Protein AF-A0A9D5U0I2-F1 (afdb_monomer)

Sequence (227 aa):
MALCFCHTQHTVYRRRPWKELGDYLRDGLIVAAASVAAEEHRASVLEREYIPNNWKGRKVDIVVQSGTSSSPKIITAVELKWWRRDDGGNSSNRRREIVVDFLRMAALAPCVEVAGFVALLSTMSSWQKTTGTTCTDKAVMDLIKSAGVQRWDVRGMRNCAAIRAAISELSGQVPICNIFYSELLSIHALTQSKQTIAVAHVWRIHKRQNSKFLKDDVVEKLVERKK

Nearest PDB structures (foldseek):
  4zsf-assembly1_A-2  TM=4.105E-01  e=3.426E-01  Geobacillus stearothermophilus
  2w8m-assembly1_B  TM=2.924E-01  e=1.163E-01  Sulfolobus virus Ragged Hills
  6yq5-assembly1_A  TM=3.722E-01  e=5.216E-01  Bacillus phage SPP1
  6v8i-assembly1_BB  TM=4.234E-01  e=1.209E+00  Dubowvirus dv80alpha
  6v8i-assembly1_EA  TM=5.071E-01  e=5.423E+00  Dubowvirus dv80alpha

Structure (mmCIF, N/CA/C/O backbone):
data_AF-A0A9D5U0I2-F1
#
_entry.id   AF-A0A9D5U0I2-F1
#
loop_
_atom_site.group_PDB
_atom_site.id
_atom_site.type_symbol
_atom_site.label_atom_id
_atom_site.label_alt_id
_atom_site.label_comp_id
_atom_site.label_asym_id
_atom_site.label_entity_id
_atom_site.label_seq_id
_atom_site.pdbx_PDB_ins_code
_atom_site.Cartn_x
_atom_site.Cartn_y
_atom_site.Cartn_z
_atom_site.occupancy
_atom_site.B_iso_or_equiv
_atom_site.auth_seq_id
_atom_site.auth_comp_id
_atom_site.auth_asym_id
_atom_site.auth_atom_id
_atom_site.pdbx_PDB_model_num
ATOM 1 N N . MET A 1 1 ? -25.747 0.010 -21.033 1.00 26.31 1 MET A N 1
ATOM 2 C CA . MET A 1 1 ? -25.606 1.303 -21.733 1.00 26.31 1 MET A CA 1
ATOM 3 C C . MET A 1 1 ? -24.111 1.513 -21.914 1.00 26.31 1 MET A C 1
ATOM 5 O O . MET A 1 1 ? -23.412 1.538 -20.915 1.00 26.31 1 MET A O 1
ATOM 9 N N . ALA A 1 2 ? -23.605 1.465 -23.147 1.00 21.39 2 ALA A N 1
ATOM 10 C CA . ALA A 1 2 ? -22.169 1.532 -23.415 1.00 21.39 2 ALA A CA 1
ATOM 11 C C . ALA A 1 2 ? -21.727 2.999 -23.462 1.00 21.39 2 ALA A C 1
ATOM 13 O O . ALA A 1 2 ? -22.183 3.745 -24.328 1.00 21.39 2 ALA A O 1
ATOM 14 N N . LEU A 1 3 ? -20.853 3.411 -22.545 1.00 21.91 3 LEU A N 1
ATOM 15 C CA . LEU A 1 3 ? -20.156 4.689 -22.642 1.00 21.91 3 LEU A CA 1
ATOM 16 C C . LEU A 1 3 ? -18.958 4.517 -23.580 1.00 21.91 3 LEU A C 1
ATOM 18 O O . LEU A 1 3 ? -17.932 3.937 -23.234 1.00 21.91 3 LEU A O 1
ATOM 22 N N . CYS A 1 4 ? -19.125 4.999 -24.809 1.00 19.89 4 CYS A N 1
ATOM 23 C CA . CYS A 1 4 ? -18.042 5.177 -25.761 1.00 19.89 4 CYS A CA 1
ATOM 24 C C . CYS A 1 4 ? -17.323 6.489 -25.424 1.00 19.89 4 CYS A C 1
ATOM 26 O O . CYS A 1 4 ? -17.836 7.571 -25.704 1.00 19.89 4 CYS A O 1
ATOM 28 N N . PHE A 1 5 ? -16.137 6.406 -24.820 1.00 23.94 5 PHE A N 1
ATOM 29 C CA . PHE A 1 5 ? -15.239 7.554 -24.723 1.00 23.94 5 PHE A CA 1
ATOM 30 C C . PHE A 1 5 ? -14.354 7.599 -25.969 1.00 23.94 5 PHE A C 1
ATOM 32 O O . PHE A 1 5 ? -13.241 7.077 -25.998 1.00 23.94 5 PHE A O 1
ATOM 39 N N . CYS A 1 6 ? -14.860 8.244 -27.020 1.00 21.09 6 CYS A N 1
ATOM 40 C CA . CYS A 1 6 ? -14.025 8.707 -28.120 1.00 21.09 6 CYS A CA 1
ATOM 41 C C . CYS A 1 6 ? -13.129 9.841 -27.608 1.00 21.09 6 CYS A C 1
ATOM 43 O O . CYS A 1 6 ? -13.533 11.000 -27.583 1.00 21.09 6 CYS A O 1
ATOM 45 N N . HIS A 1 7 ? -11.893 9.524 -27.223 1.00 28.02 7 HIS A N 1
ATOM 46 C CA . HIS A 1 7 ? -10.817 10.511 -27.196 1.00 28.02 7 HIS A CA 1
ATOM 47 C C . HIS A 1 7 ? -9.985 10.361 -28.472 1.00 28.02 7 HIS A C 1
ATOM 49 O O . HIS A 1 7 ? -8.849 9.895 -28.475 1.00 28.02 7 HIS A O 1
ATOM 55 N N . THR A 1 8 ? -10.587 10.732 -29.602 1.00 28.09 8 THR A N 1
ATOM 56 C CA . THR A 1 8 ? -9.838 11.010 -30.826 1.00 28.09 8 THR A CA 1
ATOM 57 C C . THR A 1 8 ? -9.129 12.346 -30.665 1.00 28.09 8 THR A C 1
ATOM 59 O O . THR A 1 8 ? -9.666 13.388 -31.027 1.00 28.09 8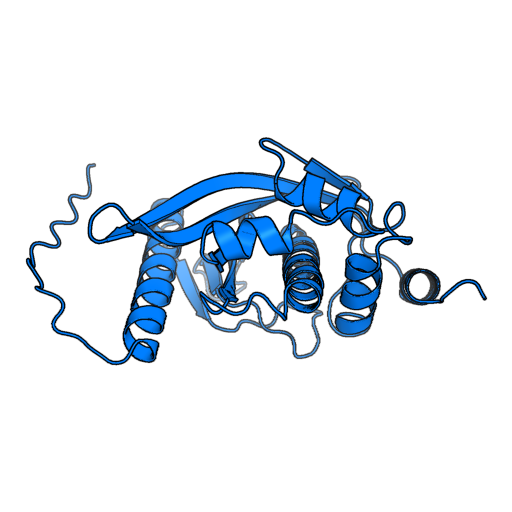 THR A O 1
ATOM 62 N N . GLN A 1 9 ? -7.896 12.307 -30.173 1.00 25.72 9 GLN A N 1
ATOM 63 C CA . GLN A 1 9 ? -6.844 13.154 -30.719 1.00 25.72 9 GLN A CA 1
ATOM 64 C C . GLN A 1 9 ? -5.598 12.293 -30.896 1.00 25.72 9 GLN A C 1
ATOM 66 O O . GLN A 1 9 ? -5.011 11.799 -29.935 1.00 25.72 9 GLN A O 1
ATOM 71 N N . HIS A 1 10 ? -5.195 12.115 -32.155 1.00 26.28 10 HIS A N 1
ATOM 72 C CA . HIS A 1 10 ? -3.831 11.749 -32.513 1.00 26.28 10 HIS A CA 1
ATOM 73 C C . HIS A 1 10 ? -2.902 12.881 -32.059 1.00 26.28 10 HIS A C 1
ATOM 75 O O . HIS A 1 10 ? -2.450 13.702 -32.854 1.00 26.28 10 HIS A O 1
ATOM 81 N N . THR A 1 11 ? -2.632 12.960 -30.761 1.00 27.30 11 THR A N 1
ATOM 82 C CA . THR A 1 11 ? -1.658 13.901 -30.231 1.00 27.30 11 THR A CA 1
ATOM 83 C C . THR A 1 11 ? -0.294 13.264 -30.415 1.00 27.30 11 THR A C 1
ATOM 85 O O . THR A 1 11 ? 0.147 12.421 -29.636 1.00 27.30 11 THR A O 1
ATOM 88 N N . VAL A 1 12 ? 0.385 13.647 -31.495 1.00 25.14 12 VAL A N 1
ATOM 89 C CA . VAL A 1 12 ? 1.821 13.420 -31.637 1.00 25.14 12 VAL A CA 1
ATOM 90 C C . VAL A 1 12 ? 2.496 14.137 -30.467 1.00 25.14 12 VAL A C 1
ATOM 92 O O . VAL A 1 12 ? 2.617 15.363 -30.462 1.00 25.14 12 VAL A O 1
ATOM 95 N N . TYR A 1 13 ? 2.905 13.380 -29.446 1.00 30.58 13 TYR A N 1
ATOM 96 C CA . TYR A 1 13 ? 3.645 13.898 -28.297 1.00 30.58 13 TYR A CA 1
ATOM 97 C C . TYR A 1 13 ? 5.032 14.368 -28.760 1.00 30.58 13 TYR A C 1
ATOM 99 O O . TYR A 1 13 ? 6.017 13.631 -28.723 1.00 30.58 13 TYR A O 1
ATOM 107 N N . ARG A 1 14 ? 5.122 15.623 -29.220 1.00 29.00 14 ARG A N 1
ATOM 108 C CA . ARG A 1 14 ? 6.401 16.337 -29.315 1.00 29.00 14 ARG A CA 1
ATOM 109 C C . ARG A 1 14 ? 6.989 16.432 -27.907 1.00 29.00 14 ARG A C 1
ATOM 111 O O . ARG A 1 14 ? 6.266 16.776 -26.979 1.00 29.00 14 ARG A O 1
ATOM 118 N N . ARG A 1 15 ? 8.281 16.104 -27.774 1.00 32.97 15 ARG A N 1
ATOM 119 C CA . ARG A 1 15 ? 9.078 16.100 -26.530 1.00 32.97 15 ARG A CA 1
ATOM 120 C C . ARG A 1 15 ? 8.687 17.261 -25.601 1.00 32.97 15 ARG A C 1
ATOM 122 O O . ARG A 1 15 ? 9.117 18.388 -25.823 1.00 32.97 15 ARG A O 1
ATOM 129 N N . ARG A 1 16 ? 7.890 16.974 -24.570 1.00 35.28 16 ARG A N 1
ATOM 130 C CA . ARG A 1 16 ? 7.577 17.900 -23.472 1.00 35.28 16 ARG A CA 1
ATOM 131 C C . ARG A 1 16 ? 8.328 17.495 -22.199 1.00 35.28 16 ARG A C 1
ATOM 133 O O . ARG A 1 16 ? 8.738 16.334 -22.094 1.00 35.28 16 ARG A O 1
ATOM 140 N N . PRO A 1 17 ? 8.532 18.420 -21.244 1.00 40.53 17 PRO A N 1
ATOM 141 C CA . PRO A 1 17 ? 9.194 18.119 -19.980 1.00 40.53 17 PRO A CA 1
ATOM 142 C C . PRO A 1 17 ? 8.451 17.013 -19.218 1.00 40.53 17 PRO A C 1
ATOM 144 O O . PRO A 1 17 ? 7.251 17.093 -18.976 1.00 40.53 17 PRO A O 1
ATOM 147 N N . TRP A 1 18 ? 9.175 15.970 -18.814 1.00 43.97 18 TRP A N 1
ATOM 148 C CA . TRP A 1 18 ? 8.619 14.729 -18.255 1.00 43.97 18 TRP A CA 1
ATOM 149 C C . TRP A 1 18 ? 7.808 14.884 -16.963 1.00 43.97 18 TRP A C 1
ATOM 151 O O . TRP A 1 18 ? 7.016 14.002 -16.639 1.00 43.97 18 TRP A O 1
ATOM 161 N N . LYS A 1 19 ? 7.993 15.994 -16.240 1.00 43.41 19 LYS A N 1
ATOM 162 C CA . LYS A 1 19 ? 7.212 16.330 -15.044 1.00 43.41 19 LYS A CA 1
ATOM 163 C C . LYS A 1 19 ? 5.724 16.479 -15.384 1.00 43.41 19 LYS A C 1
ATOM 165 O O . LYS A 1 19 ? 4.890 15.887 -14.718 1.00 43.41 19 LYS A O 1
ATOM 170 N N . GLU A 1 20 ? 5.420 17.151 -16.492 1.00 44.41 20 GLU A N 1
ATOM 171 C CA . GLU A 1 20 ? 4.045 17.415 -16.926 1.00 44.41 20 GLU A CA 1
ATOM 172 C C . GLU A 1 20 ? 3.328 16.132 -17.359 1.00 44.41 20 GLU A C 1
ATOM 174 O O . GLU A 1 20 ? 2.189 15.900 -16.977 1.00 44.41 20 GLU A O 1
ATOM 179 N N . LEU A 1 21 ? 4.003 15.249 -18.107 1.00 47.78 21 LEU A N 1
ATOM 180 C CA . LEU A 1 21 ? 3.408 13.985 -18.566 1.00 47.78 21 LEU A CA 1
ATOM 181 C C . LEU A 1 21 ? 3.015 13.075 -17.395 1.00 47.78 21 LEU A C 1
ATOM 183 O O . LEU A 1 21 ? 2.037 12.334 -17.486 1.00 47.78 21 LEU A O 1
ATOM 187 N N . GLY A 1 22 ? 3.780 13.129 -16.305 1.00 50.72 22 GLY A N 1
ATOM 188 C CA . GLY A 1 22 ? 3.481 12.350 -15.119 1.00 50.72 22 GLY A CA 1
ATOM 189 C C . GLY A 1 22 ? 2.269 12.833 -14.345 1.00 50.72 22 GLY A C 1
ATOM 190 O O . GLY A 1 22 ? 1.437 12.017 -13.947 1.00 50.72 22 GLY A O 1
ATOM 191 N N . ASP A 1 23 ? 2.123 14.147 -14.227 1.00 50.44 23 ASP A N 1
ATOM 192 C CA . ASP A 1 23 ? 0.962 14.755 -13.587 1.00 50.44 23 ASP A CA 1
ATOM 193 C C . ASP A 1 23 ? -0.325 14.428 -14.374 1.00 50.44 23 ASP A C 1
ATOM 195 O O . ASP A 1 23 ? -1.291 13.947 -13.784 1.00 50.44 23 ASP A O 1
ATOM 199 N N . TYR A 1 24 ? -0.302 14.499 -15.714 1.00 52.44 24 TYR A N 1
ATOM 200 C CA . TYR A 1 24 ? -1.456 14.120 -16.549 1.00 52.44 24 TYR A CA 1
ATOM 201 C C . TYR A 1 24 ? -1.814 12.629 -16.488 1.00 52.44 24 TYR A C 1
ATOM 203 O O . TYR A 1 24 ? -2.993 12.281 -16.504 1.00 52.44 24 TYR A O 1
ATOM 211 N N . LEU A 1 25 ? -0.826 11.725 -16.443 1.00 55.25 25 LEU A N 1
ATOM 212 C CA . LEU A 1 25 ? -1.099 10.283 -16.387 1.00 55.25 25 LEU A CA 1
ATOM 213 C C . LEU A 1 25 ? -1.655 9.873 -15.018 1.00 55.25 25 LEU A C 1
ATOM 215 O O . LEU A 1 25 ? -2.532 9.013 -14.936 1.00 55.25 25 LEU A O 1
ATOM 219 N N . ARG A 1 26 ? -1.154 10.513 -13.953 1.00 57.50 26 ARG A N 1
ATOM 220 C CA . ARG A 1 26 ? -1.706 10.400 -12.604 1.00 57.50 26 ARG A CA 1
ATOM 221 C C . ARG A 1 26 ? -3.157 10.859 -12.626 1.00 57.50 26 ARG A C 1
ATOM 223 O O . ARG A 1 26 ? -4.021 10.034 -12.354 1.00 57.50 26 ARG A O 1
ATOM 230 N N . ASP A 1 27 ? -3.410 12.106 -13.027 1.00 54.78 27 ASP A N 1
ATOM 231 C CA . ASP A 1 27 ? -4.743 12.720 -13.093 1.00 54.78 27 ASP A CA 1
ATOM 232 C C . ASP A 1 27 ? -5.720 11.908 -13.972 1.00 54.78 27 ASP A C 1
ATOM 234 O O . ASP A 1 27 ? -6.873 11.717 -13.594 1.00 54.78 27 ASP A O 1
ATOM 238 N N . GLY A 1 28 ? -5.264 11.319 -15.082 1.00 57.44 28 GLY A N 1
ATOM 239 C CA . GLY A 1 28 ? -6.084 10.436 -15.922 1.00 57.44 28 GLY A CA 1
ATOM 240 C C . GLY A 1 28 ? -6.531 9.145 -15.222 1.00 57.44 28 GLY A C 1
ATOM 241 O O . GLY A 1 28 ? -7.672 8.714 -15.387 1.00 57.44 28 GLY A O 1
ATOM 242 N N . LEU A 1 29 ? -5.674 8.546 -14.390 1.00 60.88 29 LEU A N 1
ATOM 243 C CA . LEU A 1 29 ? -6.039 7.377 -13.581 1.00 60.88 29 LEU A CA 1
ATOM 244 C C . LEU A 1 29 ? -6.918 7.746 -12.383 1.00 60.88 29 LEU A C 1
ATOM 246 O O . LEU A 1 29 ? -7.778 6.949 -12.009 1.00 60.88 29 LEU A O 1
ATOM 250 N N . ILE A 1 30 ? -6.751 8.955 -11.826 1.00 58.31 30 ILE A N 1
ATOM 251 C CA . ILE A 1 30 ? -7.669 9.525 -10.823 1.00 58.31 30 ILE A CA 1
ATOM 252 C C . ILE A 1 30 ? -9.082 9.576 -11.400 1.00 58.31 30 ILE A C 1
ATOM 254 O O . ILE A 1 30 ? -10.018 9.056 -10.797 1.00 58.31 30 ILE A O 1
ATOM 258 N N . VAL A 1 31 ? -9.225 10.175 -12.585 1.00 56.28 31 VAL A N 1
ATOM 259 C CA . VAL A 1 31 ? -10.514 10.341 -13.266 1.00 56.28 31 VAL A CA 1
ATOM 260 C C . VAL A 1 31 ? -11.128 8.986 -13.616 1.00 56.28 31 VAL A C 1
ATOM 262 O O . VAL A 1 31 ? -12.328 8.801 -13.428 1.00 56.28 31 VAL A O 1
ATOM 265 N N . ALA A 1 32 ? -10.327 8.011 -14.052 1.00 57.81 32 ALA A N 1
ATOM 266 C CA . ALA A 1 32 ? -10.819 6.665 -14.340 1.00 57.81 32 ALA A CA 1
ATOM 267 C C . ALA A 1 32 ? -11.347 5.948 -13.083 1.00 57.81 32 ALA A C 1
ATOM 269 O O . ALA A 1 32 ? -12.456 5.418 -13.104 1.00 57.81 32 ALA A O 1
ATOM 270 N N . ALA A 1 33 ? -10.599 5.979 -11.972 1.00 56.50 33 ALA A N 1
ATOM 271 C CA . ALA A 1 33 ? -11.032 5.376 -10.708 1.00 56.50 33 ALA A CA 1
ATOM 272 C C . ALA A 1 33 ? -12.293 6.057 -10.144 1.00 56.50 33 ALA A C 1
ATOM 274 O O . ALA A 1 33 ? -13.198 5.384 -9.655 1.00 56.50 33 ALA A O 1
ATOM 275 N N . ALA A 1 34 ? -12.377 7.385 -10.266 1.00 54.66 34 ALA A N 1
ATOM 276 C CA . ALA A 1 34 ? -13.547 8.169 -9.882 1.00 54.66 34 ALA A CA 1
ATOM 277 C C . ALA A 1 34 ? -14.784 7.842 -10.731 1.00 54.66 34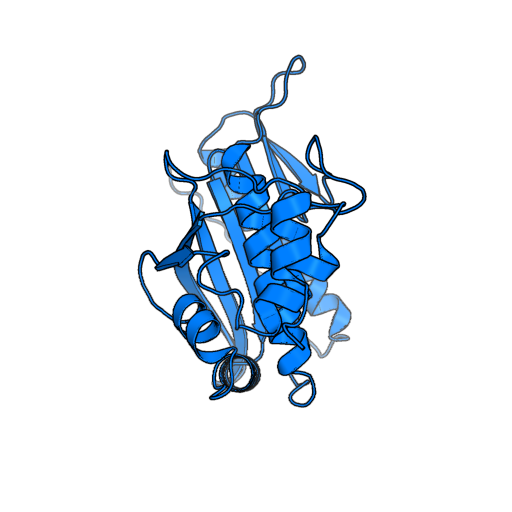 ALA A C 1
ATOM 279 O O . ALA A 1 34 ? -15.886 7.755 -10.197 1.00 54.66 34 ALA A O 1
ATOM 280 N N . SER A 1 35 ? -14.598 7.638 -12.038 1.00 55.69 35 SER A N 1
ATOM 281 C CA . SER A 1 35 ? -15.689 7.346 -12.977 1.00 55.69 35 SER A CA 1
ATOM 282 C C . SER A 1 35 ? -16.320 5.980 -12.703 1.00 55.69 35 SER A C 1
ATOM 284 O O . SER A 1 35 ? -17.540 5.873 -12.686 1.00 55.69 35 SER A O 1
ATOM 286 N N . VAL A 1 36 ? -15.507 4.962 -12.396 1.00 55.81 36 VAL A N 1
ATOM 287 C CA . VAL A 1 36 ? -16.004 3.626 -12.011 1.00 55.81 36 VAL A CA 1
ATOM 288 C C . VAL A 1 36 ? -16.817 3.692 -10.712 1.00 55.81 36 VAL A C 1
ATOM 290 O O . VAL A 1 36 ? -17.891 3.110 -10.628 1.00 55.81 36 VAL A O 1
ATOM 293 N N . ALA A 1 37 ? -16.360 4.457 -9.716 1.00 52.50 37 ALA A N 1
ATOM 294 C CA . ALA A 1 37 ? -17.103 4.635 -8.466 1.00 52.50 37 ALA A CA 1
ATOM 295 C C . ALA A 1 37 ? -18.402 5.461 -8.636 1.00 52.50 37 ALA A C 1
ATOM 297 O O . ALA A 1 37 ? -19.365 5.247 -7.898 1.00 52.50 37 ALA A O 1
ATOM 298 N N . ALA A 1 38 ? -18.448 6.388 -9.602 1.00 49.19 38 ALA A N 1
ATOM 299 C CA . ALA A 1 38 ? -19.628 7.198 -9.927 1.00 49.19 38 ALA A CA 1
ATOM 300 C C . ALA A 1 38 ? -20.719 6.408 -10.675 1.00 49.19 38 ALA A C 1
ATOM 302 O O . ALA A 1 38 ? -21.906 6.693 -10.514 1.00 49.19 38 ALA A O 1
ATOM 303 N N . GLU A 1 39 ? -20.341 5.399 -11.467 1.00 54.16 39 GLU A N 1
ATOM 304 C CA . GLU A 1 39 ? -21.302 4.491 -12.110 1.00 54.16 39 GLU A CA 1
ATOM 305 C C . GLU A 1 39 ? -22.064 3.631 -11.085 1.00 54.16 39 GLU A C 1
ATOM 307 O O . GLU A 1 39 ? -23.233 3.306 -11.303 1.00 54.16 39 GLU A O 1
ATOM 312 N N . GLU A 1 40 ? -21.442 3.313 -9.945 1.00 54.06 40 GLU A N 1
ATOM 313 C CA . GLU A 1 40 ? -22.041 2.481 -8.893 1.00 54.06 40 GLU A CA 1
ATOM 314 C C . GLU A 1 40 ? -22.911 3.275 -7.897 1.00 54.06 40 GLU A C 1
ATOM 316 O O . GLU A 1 40 ? -23.842 2.718 -7.308 1.00 54.06 40 GLU A O 1
ATOM 321 N N . HIS A 1 41 ? -22.695 4.590 -7.741 1.00 54.84 41 HIS A N 1
ATOM 322 C CA . HIS A 1 41 ? -23.434 5.418 -6.780 1.00 54.84 41 HIS A CA 1
ATOM 323 C C . HIS A 1 41 ? -23.807 6.797 -7.346 1.00 54.84 41 HIS A C 1
ATOM 325 O O . HIS A 1 41 ? -22.955 7.613 -7.675 1.00 54.84 41 HIS A O 1
ATOM 331 N N . ARG A 1 42 ? -25.115 7.095 -7.380 1.00 53.94 42 ARG A N 1
ATOM 332 C CA . ARG A 1 42 ? -25.741 8.252 -8.066 1.00 53.94 42 ARG A CA 1
ATOM 333 C C . ARG A 1 42 ? -25.305 9.657 -7.603 1.00 53.94 42 ARG A C 1
ATOM 335 O O . ARG A 1 42 ? -25.740 10.638 -8.199 1.00 53.94 42 ARG A O 1
ATOM 342 N N . ALA A 1 43 ? -24.482 9.775 -6.565 1.00 55.62 43 ALA A N 1
ATOM 343 C CA . ALA A 1 43 ? -23.871 11.031 -6.142 1.00 55.62 43 ALA A CA 1
ATOM 344 C C . ALA A 1 43 ? -22.506 10.742 -5.510 1.00 55.62 43 ALA A C 1
ATOM 346 O O . ALA A 1 43 ? -22.443 10.164 -4.423 1.00 55.62 43 ALA A O 1
ATOM 347 N N . SER A 1 44 ? -21.433 11.151 -6.182 1.00 65.25 44 SER A N 1
ATOM 348 C CA . SER A 1 44 ? -20.055 10.934 -5.746 1.00 65.25 44 SER A CA 1
ATOM 349 C C . SER A 1 44 ? -19.282 12.250 -5.694 1.00 65.25 44 SER A C 1
ATOM 351 O O . SER A 1 44 ? -19.241 12.975 -6.687 1.00 65.25 44 SER A O 1
ATOM 353 N N . VAL A 1 45 ? -18.635 12.542 -4.566 1.00 65.88 45 VAL A N 1
ATOM 354 C CA . VAL A 1 45 ? -17.678 13.653 -4.443 1.00 65.88 45 VAL A CA 1
ATOM 355 C C . VAL A 1 45 ? -16.270 13.078 -4.444 1.00 65.88 45 VAL A C 1
ATOM 357 O O . VAL A 1 45 ? -15.984 12.163 -3.671 1.00 65.88 45 VAL A O 1
ATOM 360 N N . LEU A 1 46 ? -15.407 13.605 -5.314 1.00 68.62 46 LEU A N 1
ATOM 361 C CA . LEU A 1 46 ? -13.983 13.292 -5.317 1.00 68.62 46 LEU A CA 1
ATOM 362 C C . LEU A 1 46 ? -13.230 14.307 -4.462 1.00 68.62 46 LEU A C 1
ATOM 364 O O . LEU A 1 46 ? -13.268 15.505 -4.736 1.00 68.62 46 LEU A O 1
ATOM 368 N N . GLU A 1 47 ? -12.501 13.810 -3.474 1.00 71.31 47 GLU A N 1
ATOM 369 C CA . GLU A 1 47 ? -11.630 14.602 -2.619 1.00 71.31 47 GLU A CA 1
ATOM 370 C C . GLU A 1 47 ? -10.186 14.118 -2.765 1.00 71.31 47 GLU A C 1
ATOM 372 O O . GLU A 1 47 ? -9.913 12.915 -2.743 1.00 71.31 47 GLU A O 1
ATOM 377 N N . ARG A 1 48 ? -9.258 15.062 -2.944 1.00 72.31 48 ARG A N 1
ATOM 378 C CA . ARG A 1 48 ? -7.820 14.785 -2.996 1.00 72.31 48 ARG A CA 1
ATOM 379 C C . ARG A 1 48 ? -7.180 15.152 -1.676 1.00 72.31 48 ARG A C 1
ATOM 381 O O . ARG A 1 48 ? -7.602 16.116 -1.048 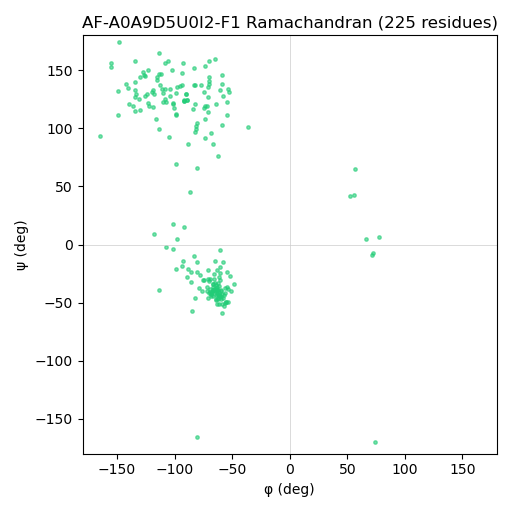1.00 72.31 48 ARG A O 1
ATOM 388 N N . GLU A 1 49 ? -6.110 14.447 -1.319 1.00 75.56 49 GLU A N 1
ATOM 389 C CA . GLU A 1 49 ? -5.339 14.775 -0.119 1.00 75.56 49 GLU A CA 1
ATOM 390 C C . GLU A 1 49 ? -6.219 14.803 1.153 1.00 75.56 49 GLU A C 1
ATOM 392 O O . GLU A 1 49 ? -6.093 15.668 2.019 1.00 75.56 49 GLU A O 1
ATOM 397 N N . TYR A 1 50 ? -7.116 13.830 1.277 1.00 78.75 50 TYR A N 1
ATOM 398 C CA . TYR A 1 50 ? -8.026 13.713 2.410 1.00 78.75 50 TYR A CA 1
ATOM 399 C C . TYR A 1 50 ? -7.303 13.156 3.640 1.00 78.75 50 TYR A C 1
ATOM 401 O O . TYR A 1 50 ? -6.557 12.184 3.532 1.00 78.75 50 TYR A O 1
ATOM 409 N N . ILE A 1 51 ? -7.540 13.714 4.828 1.00 84.50 51 ILE A N 1
ATOM 410 C CA . ILE A 1 51 ? -7.039 13.147 6.090 1.00 84.50 51 ILE A CA 1
ATOM 411 C C . ILE A 1 51 ? -8.171 12.342 6.734 1.00 84.50 51 ILE A C 1
ATOM 413 O O . ILE A 1 51 ? -9.141 12.946 7.195 1.00 84.50 51 ILE A O 1
ATOM 417 N N . PRO A 1 52 ? -8.064 11.001 6.814 1.00 83.62 52 PRO A N 1
ATOM 418 C CA . PRO A 1 52 ? -9.062 10.191 7.492 1.00 83.62 52 PRO A CA 1
ATOM 419 C C . PRO A 1 52 ? -9.232 10.569 8.955 1.00 83.62 52 PRO A C 1
ATOM 421 O O . PRO A 1 52 ? -8.269 10.879 9.663 1.00 83.62 52 PRO A O 1
ATOM 424 N N . ASN A 1 53 ? -10.470 10.450 9.430 1.00 77.81 53 ASN A N 1
ATOM 425 C CA . ASN A 1 53 ? -10.781 10.598 10.843 1.00 77.81 53 ASN A CA 1
ATOM 426 C C . ASN A 1 53 ? -9.877 9.666 11.670 1.00 77.81 53 ASN A C 1
ATOM 428 O O . ASN A 1 53 ? -9.762 8.474 11.375 1.00 77.81 53 ASN A O 1
ATOM 432 N N . ASN A 1 54 ? -9.262 10.214 12.721 1.00 80.06 54 ASN A N 1
ATOM 433 C CA . ASN A 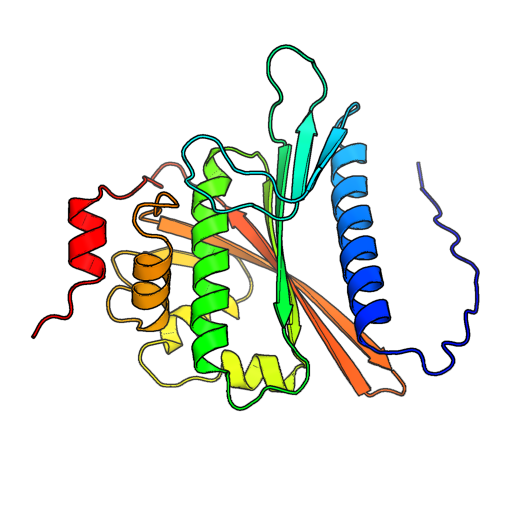1 54 ? -8.288 9.556 13.607 1.00 80.06 54 ASN A CA 1
ATOM 434 C C . ASN A 1 54 ? -6.854 9.405 13.063 1.00 80.06 54 ASN A C 1
ATOM 436 O O . ASN A 1 54 ? -6.030 8.774 13.725 1.00 80.06 54 ASN A O 1
ATOM 440 N N . TRP A 1 55 ? -6.522 9.975 11.901 1.00 89.06 55 TRP A N 1
ATOM 441 C CA . TRP A 1 55 ? -5.128 10.124 11.462 1.00 89.06 55 TRP A CA 1
ATOM 442 C C . TRP A 1 55 ? -4.572 11.491 11.886 1.00 89.06 55 TRP A C 1
ATOM 444 O O . TRP A 1 55 ? -5.321 12.448 12.074 1.00 89.06 55 TRP A O 1
ATOM 454 N N . LYS A 1 56 ? -3.244 11.610 12.015 1.00 86.62 56 LYS A N 1
ATOM 455 C CA . LYS A 1 56 ? -2.554 12.886 12.274 1.00 86.62 56 LYS A CA 1
ATOM 456 C C . LYS A 1 56 ? -1.639 13.243 11.104 1.00 86.62 56 LYS A C 1
ATOM 458 O O . LYS A 1 56 ? -0.609 12.609 10.904 1.00 86.62 56 LYS A O 1
ATOM 463 N N . GLY A 1 57 ? -2.021 14.257 10.325 1.00 75.38 57 GLY A N 1
ATOM 464 C CA . GLY A 1 57 ? -1.176 14.896 9.302 1.00 75.38 57 GLY A 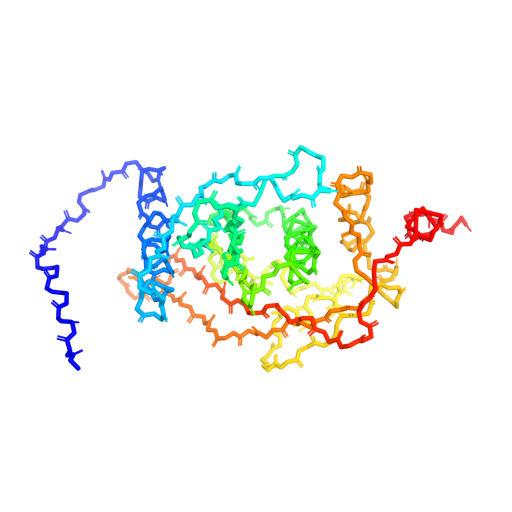CA 1
ATOM 465 C C . GLY A 1 57 ? -0.878 14.086 8.031 1.00 75.38 57 GLY A C 1
ATOM 466 O O . GLY A 1 57 ? -0.347 14.647 7.075 1.00 75.38 57 GLY A O 1
ATOM 467 N N . ARG A 1 58 ? -1.224 12.793 7.973 1.00 80.88 58 ARG A N 1
ATOM 468 C CA . ARG A 1 58 ? -1.049 11.954 6.778 1.00 80.88 58 ARG A CA 1
ATOM 469 C C . ARG A 1 58 ? -2.309 11.990 5.917 1.00 80.88 58 ARG A C 1
ATOM 471 O O . ARG A 1 58 ? -3.394 11.678 6.397 1.00 80.88 58 ARG A O 1
ATOM 478 N N . LYS A 1 59 ? -2.146 12.369 4.650 1.00 80.94 59 LYS A N 1
ATOM 479 C CA . LYS A 1 59 ? -3.238 12.528 3.687 1.00 80.94 59 LYS A CA 1
ATOM 480 C C . LYS A 1 59 ? -3.272 11.366 2.704 1.00 80.94 59 LYS A C 1
ATOM 482 O O . LYS A 1 59 ? -2.221 11.020 2.173 1.00 80.94 59 LYS A O 1
ATOM 487 N N . VAL A 1 60 ? -4.448 10.808 2.452 1.00 75.81 60 VAL A N 1
ATOM 488 C CA . VAL A 1 60 ? -4.734 9.839 1.389 1.00 75.81 60 VAL A CA 1
ATOM 489 C C . VAL A 1 60 ? -4.960 10.595 0.087 1.00 75.81 60 VAL A C 1
ATOM 491 O O . VAL A 1 60 ? -5.631 11.626 0.076 1.00 75.81 60 VAL A O 1
ATOM 494 N N . ASP A 1 61 ? -4.402 10.094 -1.010 1.00 70.69 61 ASP A N 1
ATOM 495 C CA . ASP A 1 61 ? -4.407 10.832 -2.273 1.00 70.69 61 ASP A CA 1
ATOM 496 C C . ASP A 1 61 ? -5.801 11.058 -2.855 1.00 70.69 61 ASP A C 1
ATOM 498 O O . ASP A 1 61 ? -6.052 12.157 -3.347 1.00 70.69 61 ASP A O 1
ATOM 502 N N . ILE A 1 62 ? -6.680 10.049 -2.840 1.00 68.00 62 ILE A N 1
ATOM 503 C CA . ILE A 1 62 ? -8.023 10.134 -3.429 1.00 68.00 62 ILE A CA 1
ATOM 504 C C . ILE A 1 62 ? -9.041 9.424 -2.556 1.00 68.00 62 ILE A C 1
ATOM 506 O O . ILE A 1 62 ? -8.850 8.269 -2.166 1.00 68.00 62 ILE A O 1
ATOM 510 N N . VAL A 1 63 ? -10.169 10.089 -2.344 1.00 65.62 63 VAL A N 1
ATOM 511 C CA . VAL A 1 63 ? -11.334 9.549 -1.660 1.00 65.62 63 VAL A CA 1
ATOM 512 C C . VAL A 1 63 ? -12.596 9.886 -2.451 1.00 65.62 63 VAL A C 1
ATOM 514 O O . VAL A 1 63 ? -12.783 11.020 -2.880 1.00 65.62 63 VAL A O 1
ATOM 517 N N . VAL A 1 64 ? -13.460 8.891 -2.647 1.00 69.56 64 VAL A N 1
ATOM 518 C CA . VAL A 1 64 ? -14.777 9.039 -3.276 1.00 69.56 64 VAL A CA 1
ATOM 519 C C . VAL A 1 64 ? -15.852 8.835 -2.214 1.00 69.56 64 VAL A C 1
ATOM 521 O O . VAL A 1 64 ? -15.889 7.786 -1.566 1.00 69.56 64 VAL A O 1
ATOM 524 N N . GLN A 1 65 ? -16.723 9.826 -2.031 1.00 69.44 65 GLN A N 1
ATOM 525 C CA . GLN A 1 65 ? -17.763 9.834 -0.993 1.00 69.44 65 GLN A CA 1
ATOM 526 C C . GLN A 1 65 ? -19.171 9.821 -1.589 1.00 69.44 65 GLN A C 1
ATOM 528 O O . GLN A 1 65 ? -19.404 10.485 -2.596 1.00 69.44 65 GLN A O 1
ATOM 533 N N . SER A 1 66 ? -20.122 9.136 -0.944 1.00 67.75 66 SER A N 1
ATOM 534 C CA . SER A 1 66 ? -21.541 9.199 -1.319 1.00 67.75 66 SER A CA 1
ATOM 535 C C . SER A 1 66 ? -22.167 10.531 -0.886 1.00 67.75 66 SER A C 1
ATOM 537 O O . SER A 1 66 ? -22.055 10.916 0.282 1.00 67.75 66 SER A O 1
ATOM 539 N N . GLY A 1 67 ? -22.881 11.204 -1.785 1.00 60.38 67 GLY A N 1
ATOM 540 C CA . GLY A 1 67 ? -23.487 12.509 -1.525 1.00 60.38 67 GLY A CA 1
ATOM 541 C C . GLY A 1 67 ? -24.823 12.459 -0.776 1.00 60.38 67 GLY A C 1
ATOM 542 O O . GLY A 1 67 ? -25.864 12.312 -1.404 1.00 60.38 67 GLY A O 1
ATOM 543 N N . THR A 1 68 ? -24.788 12.694 0.540 1.00 56.41 68 THR A N 1
ATOM 544 C CA . THR A 1 68 ? -25.846 13.364 1.332 1.00 56.41 68 THR A CA 1
ATOM 545 C C . THR A 1 68 ? -25.190 14.106 2.504 1.00 56.41 68 THR A C 1
ATOM 547 O O . THR A 1 68 ? -24.339 13.549 3.197 1.00 56.41 68 THR A O 1
ATOM 550 N N . SER A 1 69 ? -25.569 15.368 2.713 1.00 54.53 69 SER A N 1
ATOM 551 C CA . SER A 1 69 ? -24.845 16.397 3.483 1.00 54.53 69 SER A CA 1
ATOM 552 C C . SER A 1 69 ? -24.672 16.159 4.990 1.00 54.53 69 SER A C 1
ATOM 554 O O . SER A 1 69 ? -23.854 16.836 5.604 1.00 54.53 69 SER A O 1
ATOM 556 N N . SER A 1 70 ? -25.400 15.223 5.606 1.00 58.06 70 SER A N 1
ATOM 557 C CA . SER A 1 70 ? -25.352 15.019 7.062 1.00 58.06 70 SER A CA 1
ATOM 558 C C . SER A 1 70 ? -24.271 14.038 7.532 1.00 58.06 70 SER A C 1
ATOM 560 O O . SER A 1 70 ? -23.882 14.086 8.696 1.00 58.06 70 SER A O 1
ATOM 562 N N . SER A 1 71 ? -23.781 13.150 6.658 1.00 59.53 71 SER A N 1
ATOM 563 C CA . SER A 1 71 ? -22.718 12.186 6.985 1.00 59.53 71 SER A CA 1
ATOM 564 C C . SER A 1 71 ? -22.123 11.572 5.706 1.00 59.53 71 SER A C 1
ATOM 566 O O . SER A 1 71 ? -22.669 10.583 5.203 1.00 59.53 71 SER A O 1
ATOM 568 N N . PRO A 1 72 ? -21.034 12.128 5.145 1.00 65.12 72 PRO A N 1
ATOM 569 C CA . PRO A 1 72 ? -20.417 11.562 3.952 1.00 65.12 72 PRO A CA 1
ATOM 570 C C . PRO A 1 72 ? -19.866 10.165 4.259 1.00 65.12 72 PRO A C 1
ATOM 572 O O . PRO A 1 72 ? -19.023 9.988 5.140 1.00 65.12 72 PRO A O 1
ATOM 575 N N . LYS A 1 73 ? -20.350 9.156 3.532 1.00 70.12 73 LYS A N 1
ATOM 576 C CA . LYS A 1 73 ? -19.799 7.801 3.587 1.00 70.12 73 LYS A CA 1
ATOM 577 C C . LYS A 1 73 ? -18.685 7.698 2.559 1.00 70.12 73 LYS A C 1
ATOM 579 O O . LYS A 1 73 ? -18.920 7.949 1.378 1.00 70.12 73 LYS A O 1
ATOM 584 N N . ILE A 1 74 ? -17.489 7.310 2.987 1.00 75.75 74 ILE A N 1
ATOM 585 C CA . ILE A 1 74 ? -16.406 7.022 2.051 1.00 75.75 74 ILE A CA 1
ATOM 586 C C . ILE A 1 74 ? -16.696 5.677 1.377 1.00 75.75 74 ILE A C 1
ATOM 588 O O . ILE A 1 74 ? -16.744 4.642 2.039 1.00 75.75 74 ILE A O 1
ATOM 592 N N . ILE A 1 75 ? -16.883 5.699 0.061 1.00 71.50 75 ILE A N 1
ATOM 593 C CA . ILE A 1 75 ? -17.128 4.507 -0.755 1.00 71.50 75 ILE A CA 1
ATOM 594 C C . ILE A 1 75 ? -15.783 3.882 -1.121 1.00 71.50 75 ILE A C 1
ATOM 596 O O . ILE A 1 75 ? -15.511 2.730 -0.792 1.00 71.50 75 ILE A O 1
ATOM 600 N N . THR A 1 76 ? -14.915 4.667 -1.760 1.00 69.50 76 THR A N 1
ATOM 601 C CA . THR A 1 76 ? -13.630 4.193 -2.278 1.00 69.50 76 THR A CA 1
ATOM 602 C C . THR A 1 76 ? -12.504 5.111 -1.841 1.00 69.50 76 THR A C 1
ATOM 604 O O . THR A 1 76 ? -12.671 6.329 -1.803 1.00 69.50 76 THR A O 1
ATOM 607 N N . ALA A 1 77 ? -11.339 4.543 -1.555 1.00 73.81 77 ALA A N 1
ATOM 608 C CA . ALA A 1 77 ? -10.122 5.314 -1.361 1.00 73.81 77 ALA A CA 1
ATOM 609 C C . ALA A 1 77 ? -8.945 4.688 -2.103 1.00 73.81 77 ALA A C 1
ATOM 611 O O . ALA A 1 77 ? -8.800 3.465 -2.108 1.00 73.81 77 ALA A O 1
ATOM 612 N N . VAL A 1 78 ? -8.111 5.529 -2.714 1.00 72.25 78 VAL A N 1
ATOM 613 C CA . VAL A 1 78 ? -6.943 5.105 -3.487 1.00 72.25 78 VAL A CA 1
ATOM 614 C C . VAL A 1 78 ? -5.712 5.896 -3.060 1.00 72.25 78 VAL A C 1
ATOM 616 O O . VAL A 1 78 ? -5.706 7.124 -3.123 1.00 72.25 78 VAL A O 1
ATOM 619 N N . GLU A 1 79 ? -4.652 5.187 -2.676 1.00 74.81 79 GLU A N 1
ATOM 620 C CA . GLU A 1 79 ? -3.311 5.766 -2.537 1.00 74.81 79 GLU A CA 1
ATOM 621 C C . GLU A 1 79 ? -2.563 5.633 -3.869 1.00 74.81 79 GLU A C 1
ATOM 623 O O . GLU A 1 79 ? -2.514 4.543 -4.449 1.00 74.81 79 GLU A O 1
ATOM 628 N N . LEU A 1 80 ? -1.995 6.739 -4.359 1.00 70.19 80 LEU A N 1
ATOM 629 C CA . LEU A 1 80 ? -1.288 6.816 -5.633 1.00 70.19 80 LEU A CA 1
ATOM 630 C C . LEU A 1 80 ? 0.191 7.099 -5.405 1.00 70.19 80 LEU A C 1
ATOM 632 O O . LEU A 1 80 ? 0.622 8.248 -5.286 1.00 70.19 80 LEU A O 1
ATOM 636 N N . LYS A 1 81 ? 1.014 6.058 -5.466 1.00 74.88 81 LYS A N 1
ATOM 637 C CA . LYS A 1 81 ? 2.457 6.249 -5.346 1.00 74.88 81 LYS A CA 1
ATOM 638 C C . LYS A 1 81 ? 3.109 6.476 -6.702 1.00 74.88 81 LYS A C 1
ATOM 640 O O . LYS A 1 81 ? 2.918 5.680 -7.609 1.00 74.88 81 LYS A O 1
ATOM 645 N N . TRP A 1 82 ? 3.925 7.523 -6.827 1.00 68.62 82 TRP A N 1
ATOM 646 C CA . TRP A 1 82 ? 4.744 7.791 -8.014 1.00 68.62 82 TRP A CA 1
ATOM 647 C C . TRP A 1 82 ? 6.223 7.513 -7.721 1.00 68.62 82 TRP A C 1
ATOM 649 O O . TRP A 1 82 ? 6.809 8.157 -6.847 1.00 68.62 82 TRP A O 1
ATOM 659 N N . TRP A 1 83 ? 6.864 6.624 -8.486 1.00 69.06 83 TRP A N 1
ATOM 660 C CA . TRP A 1 83 ? 8.324 6.459 -8.453 1.00 69.06 83 TRP A CA 1
ATOM 661 C C . TRP A 1 83 ? 9.001 6.995 -9.712 1.00 69.06 83 TRP A C 1
ATOM 663 O O . TRP A 1 83 ? 8.410 7.140 -10.777 1.00 69.06 83 TRP A O 1
ATOM 673 N N . ARG A 1 84 ? 10.286 7.343 -9.590 1.00 59.84 84 ARG A N 1
ATOM 674 C CA . ARG A 1 84 ? 11.094 7.760 -10.740 1.00 59.84 84 ARG A CA 1
ATOM 675 C C . ARG A 1 84 ? 11.635 6.532 -11.480 1.00 59.84 84 ARG A C 1
ATOM 677 O O . ARG A 1 84 ? 12.125 5.582 -10.866 1.00 59.84 84 ARG A O 1
ATOM 684 N N . ARG A 1 85 ? 11.573 6.605 -12.812 1.00 57.66 85 ARG A N 1
ATOM 685 C CA . ARG A 1 85 ? 11.850 5.545 -13.797 1.00 57.66 85 ARG A CA 1
ATOM 686 C C . ARG A 1 85 ? 13.201 4.828 -13.611 1.00 57.66 85 ARG A C 1
ATOM 688 O O . ARG A 1 85 ? 13.247 3.599 -13.702 1.00 57.66 85 ARG A O 1
ATOM 695 N N . ASP A 1 86 ? 14.252 5.579 -13.276 1.00 59.59 86 ASP A N 1
ATOM 696 C CA . ASP A 1 86 ? 15.650 5.124 -13.386 1.00 59.59 86 ASP A CA 1
ATOM 697 C C . ASP A 1 86 ? 16.403 5.057 -12.043 1.00 59.59 86 ASP A C 1
ATOM 699 O O . ASP A 1 86 ? 17.610 4.825 -12.002 1.00 59.59 86 ASP A O 1
ATOM 703 N N . ASP A 1 87 ? 15.708 5.229 -10.915 1.00 63.19 87 ASP A N 1
ATOM 704 C CA . ASP A 1 87 ? 16.352 5.309 -9.600 1.00 63.19 87 ASP A CA 1
ATOM 705 C C . ASP A 1 87 ? 16.696 3.919 -9.028 1.00 63.19 87 ASP A C 1
ATOM 707 O O . ASP A 1 87 ? 16.111 3.432 -8.059 1.00 63.19 87 ASP A O 1
ATOM 711 N N . GLY A 1 88 ? 17.609 3.202 -9.680 1.00 62.06 88 GLY A N 1
ATOM 712 C CA . GLY A 1 88 ? 18.012 1.862 -9.262 1.00 62.06 88 GLY A CA 1
ATOM 713 C C . GLY A 1 88 ? 18.744 1.829 -7.913 1.00 62.06 88 GLY A C 1
ATOM 714 O O . GLY A 1 88 ? 18.740 0.786 -7.257 1.00 62.06 88 GLY A O 1
ATOM 715 N N . GLY A 1 89 ? 19.395 2.920 -7.501 1.00 67.62 89 GLY A N 1
ATOM 716 C CA . GLY A 1 89 ? 20.142 3.006 -6.236 1.00 67.62 89 GLY A CA 1
ATOM 717 C C . GLY A 1 89 ? 19.241 3.022 -4.998 1.00 67.62 89 GLY A C 1
ATOM 718 O O . GLY A 1 89 ? 19.652 2.604 -3.921 1.00 67.62 89 GLY A O 1
ATOM 719 N N . ASN A 1 90 ? 17.977 3.404 -5.168 1.00 78.88 90 ASN A N 1
ATOM 720 C CA . ASN A 1 90 ? 17.056 3.699 -4.076 1.00 78.88 90 ASN A CA 1
ATOM 721 C C . ASN A 1 90 ? 16.050 2.574 -3.766 1.00 78.88 90 ASN A C 1
ATOM 723 O O . ASN A 1 90 ? 15.021 2.780 -3.121 1.00 78.88 90 ASN A O 1
ATOM 727 N N . SER A 1 91 ? 16.334 1.353 -4.230 1.00 83.75 91 SER A N 1
ATOM 728 C CA . SER A 1 91 ? 15.432 0.199 -4.084 1.00 83.75 91 SER A CA 1
ATOM 729 C C . SER A 1 91 ? 15.016 -0.072 -2.631 1.00 83.75 91 SER A C 1
ATOM 731 O O . SER A 1 91 ? 13.865 -0.417 -2.384 1.00 83.75 91 SER A O 1
ATOM 733 N N . SER A 1 92 ? 15.914 0.130 -1.660 1.00 84.06 92 SER A N 1
ATOM 734 C CA . SER A 1 92 ? 15.608 -0.093 -0.243 1.00 84.06 92 SER A CA 1
ATOM 735 C C . SER A 1 92 ? 14.618 0.920 0.326 1.00 84.06 92 SER A C 1
ATOM 737 O O . SER A 1 92 ? 13.716 0.526 1.062 1.00 84.06 92 SER A O 1
ATOM 739 N N . ASN A 1 93 ? 14.741 2.203 -0.026 1.00 84.69 93 ASN A N 1
ATOM 740 C CA . ASN A 1 93 ? 13.757 3.194 0.410 1.00 84.69 93 ASN A CA 1
ATOM 741 C C . ASN A 1 93 ? 12.419 2.963 -0.291 1.00 84.69 93 ASN A C 1
ATOM 743 O O . ASN A 1 93 ? 11.392 3.020 0.371 1.00 84.69 93 ASN A O 1
ATOM 747 N N . ARG A 1 94 ? 12.413 2.583 -1.577 1.00 84.88 94 ARG A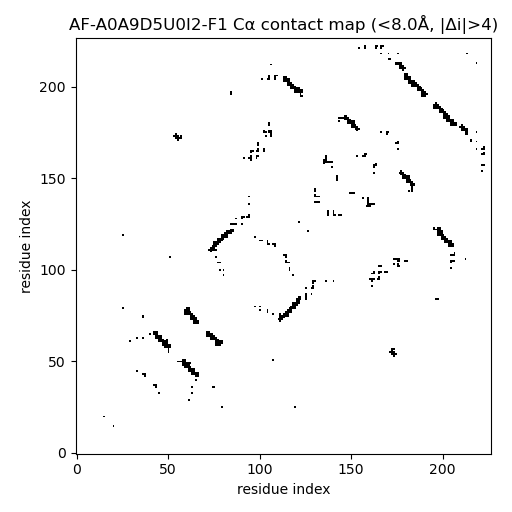 N 1
ATOM 748 C CA . ARG A 1 94 ? 11.164 2.207 -2.258 1.00 84.88 94 ARG A CA 1
ATOM 749 C C . ARG A 1 94 ? 10.459 1.035 -1.590 1.00 84.88 94 ARG A C 1
ATOM 751 O O . ARG A 1 94 ? 9.247 1.079 -1.454 1.00 84.88 94 ARG A O 1
ATOM 758 N N . ARG A 1 95 ? 11.188 0.012 -1.125 1.00 89.25 95 ARG A N 1
ATOM 759 C CA . ARG A 1 95 ? 10.578 -1.076 -0.340 1.00 89.25 95 ARG A CA 1
ATOM 760 C C . ARG A 1 95 ? 9.886 -0.546 0.912 1.00 89.25 95 ARG A C 1
ATOM 762 O O . ARG A 1 95 ? 8.753 -0.937 1.168 1.00 89.25 95 ARG A O 1
ATOM 769 N N . ARG A 1 96 ? 10.536 0.353 1.662 1.00 89.62 96 ARG A N 1
ATOM 770 C CA . ARG A 1 96 ? 9.915 1.013 2.822 1.00 89.62 96 ARG A CA 1
ATOM 771 C C . ARG A 1 96 ? 8.658 1.773 2.407 1.00 89.62 96 ARG A C 1
ATOM 773 O O . ARG A 1 96 ? 7.619 1.557 3.010 1.00 89.62 96 ARG A O 1
ATOM 780 N N . GLU A 1 97 ? 8.746 2.613 1.381 1.00 87.50 97 GLU A N 1
ATOM 781 C CA . GLU A 1 97 ? 7.626 3.433 0.909 1.00 87.50 97 GLU A CA 1
ATOM 782 C C . GLU A 1 97 ? 6.434 2.589 0.449 1.00 87.50 97 GLU A C 1
ATOM 784 O O . GLU A 1 97 ? 5.316 2.859 0.861 1.00 87.50 97 GLU A O 1
ATOM 789 N N . ILE A 1 98 ? 6.672 1.517 -0.316 1.00 88.69 98 ILE A N 1
ATOM 790 C CA . ILE A 1 98 ? 5.620 0.568 -0.704 1.00 88.69 98 ILE A CA 1
ATOM 791 C C . ILE A 1 98 ? 4.912 0.034 0.535 1.00 88.69 98 ILE A C 1
ATOM 793 O O . ILE A 1 98 ? 3.688 0.030 0.612 1.00 88.69 98 ILE A O 1
ATOM 797 N N . VAL A 1 99 ? 5.686 -0.426 1.518 1.00 93.06 99 VAL A N 1
ATOM 798 C CA . VAL A 1 99 ? 5.129 -1.010 2.736 1.00 93.06 99 VAL A CA 1
ATOM 799 C C . VAL A 1 99 ? 4.378 0.037 3.564 1.00 93.06 99 VAL A C 1
ATOM 801 O O . VAL A 1 99 ? 3.325 -0.287 4.107 1.00 93.06 99 VAL A O 1
ATOM 804 N N . VAL A 1 100 ? 4.854 1.285 3.616 1.00 92.31 100 VAL A N 1
ATOM 805 C CA . VAL A 1 100 ? 4.121 2.416 4.211 1.00 92.31 100 VAL A CA 1
ATOM 806 C C . VAL A 1 100 ? 2.750 2.561 3.555 1.00 92.31 100 VAL A C 1
ATOM 808 O O . VAL A 1 100 ? 1.746 2.602 4.264 1.00 92.31 100 VAL A O 1
ATOM 811 N N . ASP A 1 101 ? 2.689 2.575 2.226 1.00 89.38 101 ASP A N 1
ATOM 812 C CA . ASP A 1 101 ? 1.441 2.776 1.489 1.00 89.38 101 ASP A CA 1
ATOM 813 C C . ASP A 1 101 ? 0.466 1.597 1.686 1.00 89.38 101 ASP A C 1
ATOM 815 O O . ASP A 1 101 ? -0.723 1.810 1.932 1.00 89.38 101 ASP A O 1
ATOM 819 N N . PHE A 1 102 ? 0.961 0.352 1.725 1.00 92.19 102 PHE A N 1
ATOM 820 C CA . PHE A 1 102 ? 0.146 -0.817 2.088 1.00 92.19 102 PHE A CA 1
ATOM 821 C C . PHE A 1 102 ? -0.409 -0.730 3.515 1.00 92.19 102 PHE A C 1
ATOM 823 O O . PHE A 1 102 ? -1.589 -1.012 3.723 1.00 92.19 102 PHE A O 1
ATOM 830 N N . LEU A 1 103 ? 0.405 -0.337 4.502 1.00 92.94 103 LEU A N 1
ATOM 831 C CA . LEU A 1 103 ? -0.047 -0.197 5.891 1.00 92.94 103 LEU A CA 1
ATOM 832 C C . LEU A 1 103 ? -1.073 0.931 6.046 1.00 92.94 103 LEU A C 1
ATOM 834 O O . LEU A 1 103 ? -2.053 0.766 6.772 1.00 92.94 103 LEU A O 1
ATOM 838 N N . ARG A 1 104 ? -0.894 2.046 5.331 1.00 90.81 104 ARG A N 1
ATOM 839 C CA . ARG A 1 104 ? -1.857 3.155 5.291 1.00 90.81 104 ARG A CA 1
ATOM 840 C C . ARG A 1 104 ? -3.185 2.727 4.680 1.00 90.81 104 ARG A C 1
ATOM 842 O O . ARG A 1 104 ? -4.234 2.953 5.279 1.00 90.81 104 ARG A O 1
ATOM 849 N N . MET A 1 105 ? -3.152 2.043 3.539 1.00 88.12 105 MET A N 1
ATOM 850 C CA . MET A 1 105 ? -4.374 1.536 2.918 1.00 88.12 105 MET A CA 1
ATOM 851 C C . MET A 1 105 ? -5.045 0.448 3.753 1.00 88.12 105 MET A C 1
ATOM 853 O O . MET A 1 105 ? -6.270 0.412 3.839 1.00 88.12 105 MET A O 1
ATOM 857 N N . ALA A 1 106 ? -4.272 -0.387 4.449 1.00 91.81 106 ALA A N 1
ATOM 858 C CA . ALA A 1 106 ? -4.807 -1.339 5.415 1.00 91.81 106 ALA A CA 1
ATOM 859 C C . ALA A 1 106 ? -5.485 -0.649 6.604 1.00 91.81 106 ALA A C 1
ATOM 861 O O . ALA A 1 106 ? -6.477 -1.166 7.118 1.00 91.81 106 ALA A O 1
ATOM 862 N N . ALA A 1 107 ? -4.966 0.501 7.038 1.00 91.00 107 ALA A N 1
ATOM 863 C CA . ALA A 1 107 ? -5.558 1.300 8.102 1.00 91.00 107 ALA A CA 1
ATOM 864 C C . ALA A 1 107 ? -6.864 1.983 7.676 1.00 91.00 107 ALA A C 1
ATOM 866 O O . ALA A 1 107 ? -7.748 2.191 8.505 1.00 91.00 107 ALA A O 1
ATOM 867 N N . LEU A 1 108 ? -6.983 2.301 6.385 1.00 87.50 108 LEU A N 1
ATOM 868 C CA . LEU A 1 108 ? -8.148 2.946 5.789 1.00 87.50 108 LEU A CA 1
ATOM 869 C C . LEU A 1 108 ? -9.251 1.966 5.375 1.00 87.5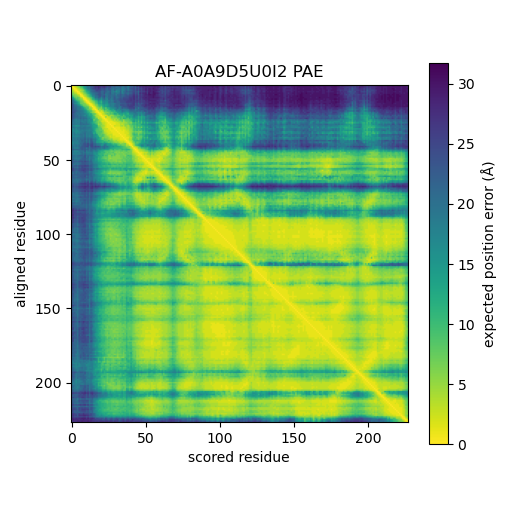0 108 LEU A C 1
ATOM 871 O O . LEU A 1 108 ? -10.425 2.304 5.482 1.00 87.50 108 LEU A O 1
ATOM 875 N N . ALA A 1 109 ? -8.894 0.747 4.959 1.00 87.31 109 ALA A N 1
ATOM 876 C CA . ALA A 1 109 ? -9.828 -0.298 4.526 1.00 87.31 109 ALA A CA 1
ATOM 877 C C . ALA A 1 109 ? -11.029 -0.546 5.468 1.00 87.31 109 ALA A C 1
ATOM 879 O O . ALA A 1 10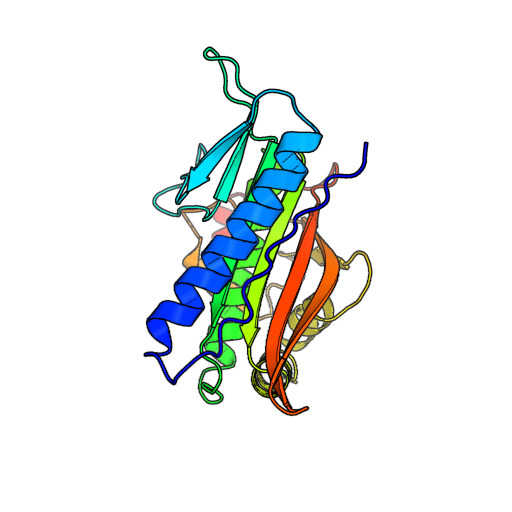9 ? -12.111 -0.835 4.974 1.00 87.31 109 ALA A O 1
ATOM 880 N N . PRO A 1 110 ? -10.913 -0.427 6.807 1.00 84.44 110 PRO A N 1
ATOM 881 C CA . PRO A 1 110 ? -12.059 -0.491 7.713 1.00 84.44 110 PRO A CA 1
ATOM 882 C C . PRO A 1 110 ? -13.116 0.599 7.573 1.00 84.44 110 PRO A C 1
ATOM 884 O O . PRO A 1 110 ? -14.222 0.405 8.071 1.00 84.44 110 PRO A O 1
ATOM 887 N N . CYS A 1 111 ? -12.757 1.739 6.996 1.00 80.50 111 CYS A N 1
ATOM 888 C CA . CYS A 1 111 ? -13.581 2.941 6.952 1.00 80.50 111 CYS A CA 1
ATOM 889 C C . CYS A 1 111 ? -14.264 3.135 5.594 1.00 80.50 111 CYS A C 1
ATOM 891 O O . CYS A 1 111 ? -15.012 4.096 5.430 1.00 80.50 111 CYS A O 1
ATOM 893 N N . VAL A 1 112 ? -13.970 2.266 4.625 1.00 78.12 112 VAL A N 1
ATOM 894 C CA . VAL A 1 112 ? -14.384 2.397 3.227 1.00 78.12 112 VAL A CA 1
ATOM 895 C C . VAL A 1 112 ? -14.923 1.063 2.722 1.00 78.12 112 VAL A C 1
ATOM 897 O O . VAL A 1 112 ? -14.600 0.013 3.276 1.00 78.12 112 VAL A O 1
ATOM 900 N N . GLU A 1 113 ? -15.732 1.081 1.669 1.00 74.81 113 GLU A N 1
ATOM 901 C CA . GLU A 1 113 ? -16.212 -0.157 1.042 1.00 74.81 113 GLU A CA 1
ATOM 902 C C . GLU A 1 113 ? -15.117 -0.802 0.188 1.00 74.81 113 GLU A C 1
ATOM 904 O O . GLU A 1 113 ? -14.919 -2.017 0.229 1.00 74.81 113 GLU A O 1
ATOM 909 N N . VAL A 1 114 ? -14.355 0.026 -0.536 1.00 72.94 114 VAL A N 1
ATOM 910 C CA . VAL A 1 114 ? -13.255 -0.411 -1.397 1.00 72.94 114 VAL A CA 1
ATOM 911 C C . VAL A 1 114 ? -11.993 0.399 -1.103 1.00 72.94 114 VAL A C 1
ATOM 913 O O . VAL A 1 114 ? -11.921 1.601 -1.346 1.00 72.94 114 VAL A O 1
ATOM 916 N N . ALA A 1 115 ? -10.949 -0.267 -0.612 1.00 79.25 115 ALA A N 1
ATOM 917 C CA . ALA A 1 115 ? -9.617 0.318 -0.497 1.00 79.25 115 ALA A CA 1
ATOM 918 C C . ALA A 1 115 ? -8.730 -0.180 -1.642 1.00 79.25 115 ALA A C 1
ATOM 920 O O . ALA A 1 115 ? -8.520 -1.383 -1.804 1.00 79.25 115 ALA A O 1
ATOM 921 N N . GLY A 1 116 ? -8.203 0.748 -2.434 1.00 76.75 116 GLY A N 1
ATOM 922 C CA . GLY A 1 116 ? -7.273 0.489 -3.524 1.00 76.75 116 GLY A CA 1
ATOM 923 C C . GLY A 1 116 ? -5.895 1.077 -3.246 1.00 76.75 116 GLY A C 1
ATOM 924 O O . GLY A 1 116 ? -5.752 2.135 -2.644 1.00 76.75 116 GLY A O 1
ATOM 925 N N . PHE A 1 117 ? -4.857 0.406 -3.715 1.00 79.12 117 PHE A N 1
ATOM 926 C CA . PHE A 1 117 ? -3.517 0.970 -3.787 1.00 79.12 117 PHE A CA 1
ATOM 927 C C . PHE A 1 117 ? -3.046 0.876 -5.227 1.00 79.12 117 PHE A C 1
ATOM 929 O O . PHE A 1 117 ? -3.109 -0.196 -5.827 1.00 79.12 117 PHE A O 1
ATOM 936 N N . VAL A 1 118 ? -2.566 1.981 -5.785 1.00 72.25 118 VAL A N 1
ATOM 937 C CA . VAL A 1 118 ? -1.962 1.986 -7.112 1.00 72.25 118 VAL A CA 1
ATOM 938 C C . VAL A 1 118 ? -0.546 2.510 -6.988 1.00 72.25 118 VAL A C 1
ATOM 940 O O . VAL A 1 118 ? -0.307 3.657 -6.609 1.00 72.25 118 VAL A O 1
ATOM 943 N N . ALA A 1 119 ? 0.405 1.669 -7.366 1.00 74.00 119 ALA A N 1
ATOM 944 C CA . ALA A 1 119 ? 1.778 2.098 -7.520 1.00 74.00 119 ALA A CA 1
ATOM 945 C C . ALA A 1 119 ? 2.068 2.376 -8.988 1.00 74.00 119 ALA A C 1
ATOM 947 O O . ALA A 1 119 ? 2.128 1.457 -9.811 1.00 74.00 119 ALA A O 1
ATOM 948 N N . LEU A 1 120 ? 2.273 3.649 -9.299 1.00 66.50 120 LEU A N 1
ATOM 949 C CA . LEU A 1 120 ? 2.612 4.141 -10.615 1.00 66.50 120 LEU A CA 1
ATOM 950 C C . LEU A 1 120 ? 4.132 4.311 -10.790 1.00 66.50 120 LEU A C 1
ATOM 952 O O . LEU A 1 120 ? 4.844 4.874 -9.957 1.00 66.50 120 LEU A O 1
ATOM 956 N N . LEU A 1 121 ? 4.594 3.867 -11.960 1.00 60.66 121 LEU A N 1
ATOM 957 C CA . LEU A 1 121 ? 5.879 4.118 -12.635 1.00 60.66 121 LEU A CA 1
ATOM 958 C C . LEU A 1 121 ? 7.145 3.776 -11.864 1.00 60.66 121 LEU A C 1
ATOM 960 O O . LEU A 1 121 ? 8.077 4.555 -11.683 1.00 60.66 121 LEU A O 1
ATOM 964 N N . SER A 1 122 ? 7.277 2.487 -11.623 1.00 60.72 122 SER A N 1
ATOM 965 C CA . SER A 1 122 ? 8.580 1.879 -11.874 1.00 60.72 122 SER A CA 1
ATOM 966 C C . SER A 1 122 ? 8.691 1.519 -13.367 1.00 60.72 122 SER A C 1
ATOM 968 O O . SER A 1 122 ? 7.687 1.284 -14.039 1.00 60.72 122 SER A O 1
ATOM 970 N N . THR A 1 123 ? 9.900 1.487 -13.936 1.00 71.75 123 THR A N 1
ATOM 971 C CA . THR A 1 123 ? 10.146 0.577 -15.072 1.00 71.75 123 THR A CA 1
ATOM 972 C C . THR A 1 123 ? 10.023 -0.854 -14.574 1.00 71.75 123 THR A C 1
ATOM 974 O O . THR A 1 123 ? 10.215 -1.103 -13.383 1.00 71.75 123 THR A O 1
ATOM 977 N N . MET A 1 124 ? 9.804 -1.821 -15.469 1.00 75.06 124 MET A N 1
ATOM 978 C CA . MET A 1 124 ? 9.865 -3.231 -15.068 1.00 75.06 124 MET A CA 1
ATOM 979 C C . MET A 1 124 ? 11.203 -3.562 -14.376 1.00 75.06 124 MET A C 1
ATOM 981 O O . MET A 1 124 ? 11.216 -4.243 -13.358 1.00 75.06 124 MET A O 1
ATOM 985 N N . SER A 1 125 ? 12.314 -2.983 -14.846 1.00 78.31 125 SER A N 1
ATOM 986 C CA . SER A 1 125 ? 13.635 -3.108 -14.207 1.00 78.31 125 SER A CA 1
ATOM 987 C C . SER A 1 125 ? 13.669 -2.523 -12.787 1.00 78.31 125 SER A C 1
ATOM 989 O O . SER A 1 125 ? 14.121 -3.170 -11.843 1.00 78.31 125 SER A O 1
ATOM 991 N N . SER A 1 126 ? 13.129 -1.318 -12.591 1.00 77.88 126 SER A N 1
ATOM 992 C CA . SER A 1 126 ? 13.027 -0.685 -11.273 1.00 77.88 126 SER A CA 1
ATOM 993 C C . SER A 1 126 ? 12.144 -1.494 -10.311 1.00 77.88 126 SER A C 1
ATOM 995 O O . SER A 1 126 ? 12.498 -1.661 -9.137 1.00 77.88 126 SER A O 1
ATOM 997 N N . TRP A 1 127 ? 11.045 -2.065 -10.812 1.00 81.25 127 TRP A N 1
ATOM 998 C CA . TRP A 1 127 ? 10.162 -2.951 -10.057 1.00 81.25 127 TRP A CA 1
ATOM 999 C C . TRP A 1 127 ? 10.883 -4.229 -9.629 1.00 81.25 127 TRP A C 1
ATOM 1001 O O . TRP A 1 127 ? 10.924 -4.555 -8.440 1.00 81.25 127 TRP A O 1
ATOM 1011 N N . GLN A 1 128 ? 11.525 -4.906 -10.584 1.00 84.50 128 GLN A N 1
ATOM 1012 C CA . GLN A 1 128 ? 12.304 -6.122 -10.359 1.00 84.50 128 GLN A CA 1
ATOM 1013 C C . GLN A 1 128 ? 13.439 -5.881 -9.365 1.00 84.50 128 GLN A C 1
ATOM 1015 O O . GLN A 1 128 ? 13.619 -6.668 -8.445 1.00 84.50 128 GLN A O 1
ATOM 1020 N N . LYS A 1 129 ? 14.161 -4.761 -9.465 1.00 85.94 129 LYS A N 1
ATOM 1021 C CA . LYS A 1 129 ? 15.223 -4.422 -8.507 1.00 85.94 129 LYS A CA 1
ATOM 1022 C C . LYS A 1 129 ? 14.686 -4.138 -7.102 1.00 85.94 129 LYS A C 1
ATOM 1024 O O . LYS A 1 129 ? 15.346 -4.430 -6.110 1.00 85.94 129 LYS A O 1
ATOM 1029 N N . THR A 1 130 ? 13.494 -3.552 -7.001 1.00 86.19 130 THR A N 1
ATOM 1030 C CA . THR A 1 130 ? 12.859 -3.254 -5.707 1.00 86.19 130 THR A CA 1
ATOM 1031 C C . THR A 1 130 ? 12.384 -4.529 -5.019 1.00 86.19 130 THR A C 1
ATOM 1033 O O . THR A 1 130 ? 12.674 -4.724 -3.839 1.00 86.19 130 THR A O 1
ATOM 1036 N N . THR A 1 131 ? 11.718 -5.409 -5.766 1.00 88.25 131 THR A N 1
ATOM 1037 C CA . THR A 1 131 ? 11.065 -6.626 -5.255 1.00 88.25 131 THR A CA 1
ATOM 1038 C C . THR A 1 131 ? 11.949 -7.883 -5.303 1.00 88.25 131 THR A C 1
ATOM 1040 O O . THR A 1 131 ? 11.638 -8.892 -4.666 1.00 88.25 131 THR A O 1
ATOM 1043 N N . GLY A 1 132 ? 13.066 -7.842 -6.030 1.00 87.75 132 GLY A N 1
ATOM 1044 C CA . GLY A 1 132 ? 14.062 -8.908 -6.185 1.00 87.75 132 GLY A CA 1
ATOM 1045 C C . GLY A 1 132 ? 15.127 -8.898 -5.091 1.00 87.75 132 GLY A C 1
ATOM 1046 O O . GLY A 1 132 ? 16.317 -8.975 -5.376 1.00 87.75 132 GLY A O 1
ATOM 1047 N N . THR A 1 133 ? 14.707 -8.749 -3.836 1.00 86.81 133 THR A N 1
ATOM 1048 C CA . THR A 1 133 ? 15.603 -8.779 -2.675 1.00 86.81 133 THR A CA 1
ATOM 1049 C C . THR A 1 133 ? 15.692 -10.181 -2.066 1.00 86.81 133 THR A C 1
ATOM 1051 O O . THR A 1 133 ? 14.712 -10.928 -2.058 1.00 86.81 133 THR A O 1
ATOM 1054 N N . THR A 1 134 ? 16.857 -10.528 -1.518 1.00 83.19 134 THR A N 1
ATOM 1055 C CA . THR A 1 134 ? 17.109 -11.774 -0.769 1.00 83.19 134 THR A CA 1
ATOM 1056 C C . THR A 1 134 ? 17.260 -11.547 0.738 1.00 83.19 134 THR A C 1
ATOM 1058 O O . THR A 1 134 ? 17.433 -12.505 1.485 1.00 83.19 134 THR A O 1
ATOM 1061 N N . CYS A 1 135 ? 17.195 -10.293 1.200 1.00 86.56 135 CYS A N 1
ATOM 1062 C CA . CYS A 1 135 ? 17.354 -9.948 2.612 1.00 86.56 135 CYS A CA 1
ATOM 1063 C C . CYS A 1 135 ? 16.059 -10.170 3.418 1.00 86.56 135 CYS A C 1
ATOM 1065 O O . CYS A 1 135 ? 15.100 -10.784 2.950 1.00 86.56 135 CYS A O 1
ATOM 1067 N N . THR A 1 136 ? 16.001 -9.623 4.635 1.00 90.56 136 THR A N 1
ATOM 1068 C CA . THR A 1 136 ? 14.847 -9.733 5.544 1.00 90.56 136 THR A CA 1
ATOM 1069 C C . THR A 1 136 ? 13.527 -9.194 4.974 1.00 90.56 136 THR A C 1
ATOM 1071 O O . THR A 1 136 ? 12.464 -9.513 5.501 1.00 90.56 136 THR A O 1
ATOM 1074 N N . ASP A 1 137 ? 13.566 -8.420 3.887 1.00 92.94 137 ASP A N 1
ATOM 1075 C CA . ASP A 1 137 ? 12.379 -7.913 3.189 1.00 92.94 137 ASP A CA 1
ATOM 1076 C C . ASP A 1 137 ? 11.770 -8.915 2.195 1.00 92.94 137 ASP A C 1
ATOM 1078 O O . ASP A 1 137 ? 10.675 -8.671 1.684 1.00 92.94 137 ASP A O 1
ATOM 1082 N N . LYS A 1 138 ? 12.452 -10.034 1.903 1.00 93.19 138 LYS A N 1
ATOM 1083 C CA . LYS A 1 138 ? 12.050 -10.990 0.860 1.00 93.19 138 LYS A CA 1
ATOM 1084 C C . LYS A 1 138 ? 10.607 -11.462 1.023 1.00 93.19 138 LYS A C 1
ATOM 1086 O O . LYS A 1 138 ? 9.844 -11.379 0.069 1.00 93.19 138 LYS A O 1
ATOM 1091 N N . ALA A 1 139 ? 10.225 -11.888 2.228 1.00 92.25 139 ALA A N 1
ATOM 1092 C CA . ALA A 1 139 ? 8.878 -12.390 2.495 1.00 92.25 139 ALA A CA 1
ATOM 1093 C C . ALA A 1 139 ? 7.794 -11.359 2.135 1.00 92.25 139 ALA A C 1
ATOM 1095 O O . ALA A 1 139 ? 6.816 -11.694 1.478 1.00 92.25 139 ALA A O 1
ATOM 1096 N N . VAL A 1 140 ? 7.999 -10.089 2.493 1.00 94.00 140 VAL A N 1
ATOM 1097 C CA . VAL A 1 140 ? 7.048 -9.007 2.195 1.00 94.00 140 VAL A CA 1
ATOM 1098 C C . VAL A 1 140 ? 7.013 -8.692 0.703 1.00 94.00 140 VAL A C 1
ATOM 1100 O O . VAL A 1 140 ? 5.941 -8.508 0.134 1.00 94.00 140 VAL A O 1
ATOM 1103 N N . MET A 1 141 ? 8.172 -8.661 0.044 1.00 94.12 141 MET A N 1
ATOM 1104 C CA . MET A 1 141 ? 8.224 -8.446 -1.403 1.00 94.12 141 MET A CA 1
ATOM 1105 C C . MET A 1 141 ? 7.576 -9.595 -2.179 1.00 94.12 141 MET A C 1
ATOM 1107 O O . MET A 1 141 ? 6.971 -9.357 -3.223 1.00 94.12 141 MET A O 1
ATOM 1111 N N . ASP A 1 142 ? 7.671 -10.827 -1.680 1.00 93.56 142 ASP A N 1
ATOM 1112 C CA . ASP A 1 142 ? 6.996 -11.979 -2.270 1.00 93.56 142 ASP A CA 1
ATOM 1113 C C . ASP A 1 142 ? 5.467 -11.852 -2.141 1.00 93.56 142 ASP A C 1
ATOM 1115 O O . ASP A 1 142 ? 4.776 -12.094 -3.130 1.00 93.56 142 ASP A O 1
ATOM 1119 N N . LEU A 1 143 ? 4.934 -11.347 -1.016 1.00 93.88 143 LEU A N 1
ATOM 1120 C CA . LEU A 1 143 ? 3.503 -11.010 -0.900 1.00 93.88 143 LEU A CA 1
ATOM 1121 C C . LEU A 1 143 ? 3.078 -9.958 -1.937 1.00 93.88 143 LEU A C 1
ATOM 1123 O O . LEU A 1 143 ? 2.068 -10.129 -2.607 1.00 93.88 143 LEU A O 1
ATOM 1127 N N . ILE A 1 144 ? 3.864 -8.892 -2.117 1.00 91.44 144 ILE A N 1
ATOM 1128 C CA . ILE A 1 144 ? 3.535 -7.788 -3.041 1.00 91.44 144 ILE A CA 1
ATOM 1129 C C . ILE A 1 144 ? 3.466 -8.253 -4.505 1.00 91.44 144 ILE A C 1
ATOM 1131 O O . ILE A 1 144 ? 2.637 -7.757 -5.270 1.00 91.44 144 ILE A O 1
ATOM 1135 N N . LYS A 1 145 ? 4.340 -9.189 -4.900 1.00 89.44 145 LYS A N 1
ATOM 1136 C CA . LYS A 1 145 ? 4.398 -9.742 -6.265 1.00 89.44 145 LYS A CA 1
ATOM 1137 C C . LYS A 1 145 ? 3.352 -10.822 -6.533 1.00 89.44 145 LYS A C 1
ATOM 1139 O O . LYS A 1 145 ? 3.077 -11.109 -7.695 1.00 89.44 145 LYS A O 1
ATOM 1144 N N . SER A 1 146 ? 2.866 -11.489 -5.491 1.00 89.56 146 SER A N 1
ATOM 1145 C CA . SER A 1 146 ? 2.047 -12.685 -5.655 1.00 89.56 146 SER A CA 1
ATOM 1146 C C . SER A 1 146 ? 0.668 -12.336 -6.204 1.00 89.56 146 SER A C 1
ATOM 1148 O O . SER A 1 146 ? 0.017 -11.399 -5.743 1.00 89.56 146 SER A O 1
ATOM 1150 N N . ALA A 1 147 ? 0.218 -13.118 -7.185 1.00 85.56 147 ALA A N 1
ATOM 1151 C CA . ALA A 1 147 ? -1.153 -13.053 -7.670 1.00 85.56 147 ALA A CA 1
ATOM 1152 C C . ALA A 1 147 ? -2.132 -13.601 -6.616 1.00 85.56 147 ALA A C 1
ATOM 1154 O O . ALA A 1 147 ? -1.758 -14.390 -5.744 1.00 85.56 147 ALA A O 1
ATOM 1155 N N . GLY A 1 148 ? -3.398 -13.198 -6.710 1.00 88.75 148 GLY A N 1
ATOM 1156 C CA . GLY A 1 148 ? -4.444 -13.617 -5.778 1.00 88.75 148 GLY A CA 1
ATOM 1157 C C . GLY A 1 148 ? -4.353 -12.941 -4.407 1.00 88.75 148 GLY A C 1
ATOM 1158 O O . GLY A 1 148 ? -3.605 -11.984 -4.201 1.00 88.75 148 GLY A O 1
ATOM 1159 N N . VAL A 1 149 ? -5.154 -13.433 -3.463 1.00 92.50 149 VAL A N 1
ATOM 1160 C CA . VAL A 1 149 ? -5.315 -12.822 -2.138 1.00 92.50 149 VAL A CA 1
ATOM 1161 C C . VAL A 1 149 ? -4.181 -13.241 -1.199 1.00 92.50 149 VAL A C 1
ATOM 1163 O O . VAL A 1 149 ? -4.018 -14.415 -0.878 1.00 92.50 149 VAL A O 1
ATOM 1166 N N . GLN A 1 150 ? -3.442 -12.257 -0.697 1.00 95.19 150 GLN A N 1
ATOM 1167 C CA . GLN A 1 150 ? -2.275 -12.417 0.164 1.00 95.19 150 GLN A CA 1
ATOM 1168 C C . GLN A 1 150 ? -2.574 -11.940 1.580 1.00 95.19 150 GLN A C 1
ATOM 1170 O O . GLN A 1 150 ? -3.067 -10.829 1.772 1.00 95.19 150 GLN A O 1
ATOM 1175 N N . ARG A 1 151 ? -2.262 -12.767 2.585 1.00 94.44 151 ARG A N 1
ATOM 1176 C CA . ARG A 1 151 ? -2.440 -12.432 4.006 1.00 94.44 151 ARG A CA 1
ATOM 1177 C C . ARG A 1 151 ? -1.188 -11.759 4.558 1.00 94.44 151 ARG A C 1
ATOM 1179 O O . ARG A 1 151 ? -0.119 -12.359 4.584 1.00 94.44 151 ARG A O 1
ATOM 1186 N N . TRP A 1 152 ? -1.358 -10.569 5.115 1.00 94.19 152 TRP A N 1
ATOM 1187 C CA . TRP A 1 152 ? -0.310 -9.833 5.810 1.00 94.19 152 TRP A CA 1
ATOM 1188 C C . TRP A 1 152 ? -0.477 -10.007 7.313 1.00 94.19 152 TRP A C 1
ATOM 1190 O O . TRP A 1 152 ? -1.483 -9.583 7.870 1.00 94.19 152 TRP A O 1
ATOM 1200 N N . ASP A 1 153 ? 0.501 -10.618 7.978 1.00 93.75 153 ASP A N 1
ATOM 1201 C CA . ASP A 1 153 ? 0.598 -10.678 9.441 1.00 93.75 153 ASP A CA 1
ATOM 1202 C C . ASP A 1 153 ? 1.683 -9.718 9.941 1.00 93.75 153 ASP A C 1
ATOM 1204 O O . ASP A 1 153 ? 2.868 -10.058 9.978 1.00 93.75 153 ASP A O 1
ATOM 1208 N N . VAL A 1 154 ? 1.297 -8.488 10.282 1.00 93.25 154 VAL A N 1
ATOM 1209 C CA . VAL A 1 154 ? 2.249 -7.407 10.594 1.00 93.25 154 VAL A CA 1
ATOM 1210 C C . VAL A 1 154 ? 3.116 -7.762 11.805 1.00 93.25 154 VAL A C 1
ATOM 1212 O O . VAL A 1 154 ? 4.313 -7.480 11.815 1.00 93.25 154 VAL A O 1
ATOM 1215 N N . ARG A 1 155 ? 2.547 -8.463 12.795 1.00 91.62 155 ARG A N 1
ATOM 1216 C CA . ARG A 1 155 ? 3.299 -8.950 13.963 1.00 91.62 155 ARG A CA 1
ATOM 1217 C C . ARG A 1 155 ? 4.283 -10.052 13.578 1.00 91.62 155 ARG A C 1
ATOM 1219 O O . ARG A 1 155 ? 5.433 -10.024 14.017 1.00 91.62 155 ARG A O 1
ATOM 1226 N N . GLY A 1 156 ? 3.841 -11.004 12.755 1.00 90.69 156 GLY A N 1
ATOM 1227 C CA . GLY A 1 156 ? 4.691 -12.076 12.231 1.00 90.69 156 GLY A CA 1
ATOM 1228 C C . GLY A 1 156 ? 5.854 -11.558 11.378 1.00 90.69 156 GLY A C 1
ATOM 1229 O O . GLY A 1 156 ? 6.926 -12.158 11.361 1.00 90.69 156 GLY A O 1
ATOM 1230 N N . MET A 1 157 ? 5.687 -10.397 10.740 1.00 91.50 157 MET A N 1
ATOM 1231 C CA . MET A 1 157 ? 6.685 -9.779 9.862 1.00 91.50 157 MET A CA 1
ATOM 1232 C C . MET A 1 157 ? 7.641 -8.803 10.568 1.00 91.50 157 MET A C 1
ATOM 1234 O O . MET A 1 157 ? 8.380 -8.083 9.900 1.00 91.50 157 MET A O 1
ATOM 1238 N N . ARG A 1 158 ? 7.717 -8.810 11.908 1.00 88.44 158 ARG A N 1
ATOM 1239 C CA . ARG A 1 158 ? 8.601 -7.921 12.698 1.00 88.44 158 ARG A CA 1
ATOM 1240 C C . ARG A 1 158 ? 10.090 -7.970 12.326 1.00 88.44 158 ARG A C 1
ATOM 1242 O O . ARG A 1 158 ? 10.822 -7.025 12.588 1.00 88.44 158 ARG A O 1
ATOM 1249 N N . ASN A 1 159 ? 10.560 -9.065 11.729 1.00 90.06 159 ASN A N 1
ATOM 1250 C CA . ASN A 1 159 ? 11.958 -9.194 11.307 1.00 90.06 159 ASN A CA 1
ATOM 1251 C C . ASN A 1 159 ? 12.242 -8.485 9.968 1.00 90.06 159 ASN A C 1
ATOM 1253 O O . ASN A 1 159 ? 13.406 -8.238 9.648 1.00 90.06 159 ASN A O 1
ATOM 1257 N N . CYS A 1 160 ? 11.209 -8.127 9.199 1.00 93.06 160 CYS A N 1
ATOM 1258 C CA . CYS A 1 160 ? 11.356 -7.372 7.959 1.00 93.06 160 CYS A CA 1
ATOM 1259 C C . CYS A 1 160 ? 11.758 -5.923 8.263 1.00 93.06 160 CYS A C 1
ATOM 1261 O O . CYS A 1 160 ? 11.114 -5.220 9.048 1.00 93.06 160 CYS A O 1
ATOM 1263 N N . ALA A 1 161 ? 12.846 -5.465 7.638 1.00 92.25 161 ALA A N 1
ATOM 1264 C CA . ALA A 1 161 ? 13.359 -4.119 7.853 1.00 92.25 161 ALA A CA 1
ATOM 1265 C C . ALA A 1 161 ? 12.398 -3.060 7.298 1.00 92.25 161 ALA A C 1
ATOM 1267 O O . ALA A 1 161 ? 12.136 -2.073 7.984 1.00 92.25 161 ALA A O 1
ATOM 1268 N N . ALA A 1 162 ? 11.824 -3.291 6.113 1.00 92.38 162 ALA A N 1
ATOM 1269 C CA . ALA A 1 162 ? 10.838 -2.401 5.507 1.00 92.38 162 ALA A CA 1
ATOM 1270 C C . ALA A 1 162 ? 9.564 -2.264 6.360 1.00 92.38 162 ALA A C 1
ATOM 1272 O O . ALA A 1 162 ? 9.098 -1.146 6.546 1.00 92.38 162 ALA A O 1
ATOM 1273 N N . ILE A 1 163 ? 9.051 -3.359 6.943 1.00 94.50 163 ILE A N 1
ATOM 1274 C CA . ILE A 1 163 ? 7.888 -3.331 7.853 1.00 94.50 163 ILE A CA 1
ATOM 1275 C C . ILE A 1 163 ? 8.183 -2.492 9.087 1.00 94.50 163 ILE A C 1
ATOM 1277 O O . ILE A 1 163 ? 7.422 -1.582 9.393 1.00 94.50 163 ILE A O 1
ATOM 1281 N N . ARG A 1 164 ? 9.302 -2.735 9.776 1.00 93.75 164 ARG A N 1
ATOM 1282 C CA . ARG A 1 164 ? 9.649 -1.946 10.968 1.00 93.75 164 ARG A CA 1
ATOM 1283 C C . ARG A 1 164 ? 9.842 -0.472 10.652 1.00 93.75 164 ARG A C 1
ATOM 1285 O O . ARG A 1 164 ? 9.352 0.373 11.391 1.00 93.75 164 ARG A O 1
ATOM 1292 N N . ALA A 1 165 ? 10.540 -0.168 9.561 1.00 92.69 165 ALA A N 1
ATOM 1293 C CA . ALA A 1 165 ? 10.765 1.208 9.148 1.00 92.69 165 ALA A CA 1
ATOM 1294 C C . ALA A 1 165 ? 9.445 1.903 8.776 1.00 92.69 165 ALA A C 1
ATOM 1296 O O . ALA A 1 165 ? 9.243 3.051 9.155 1.00 92.69 165 ALA A O 1
ATOM 1297 N N . ALA A 1 166 ? 8.527 1.199 8.108 1.00 93.75 166 ALA A N 1
ATOM 1298 C CA . ALA A 1 166 ? 7.200 1.714 7.791 1.00 93.75 166 ALA A CA 1
ATOM 1299 C C . ALA A 1 166 ? 6.340 1.934 9.046 1.00 93.75 166 ALA A C 1
ATOM 1301 O O . ALA A 1 166 ? 5.726 2.986 9.188 1.00 93.75 166 ALA A O 1
ATOM 1302 N N . ILE A 1 167 ? 6.338 0.983 9.987 1.00 94.56 167 ILE A N 1
ATOM 1303 C CA . ILE A 1 167 ? 5.652 1.130 11.279 1.00 94.56 167 ILE A CA 1
ATOM 1304 C C . ILE A 1 167 ? 6.217 2.329 12.041 1.00 94.56 167 ILE A C 1
ATOM 1306 O O . ILE A 1 167 ? 5.452 3.154 12.524 1.00 94.56 167 ILE A O 1
ATOM 1310 N N . SER A 1 168 ? 7.543 2.459 12.113 1.00 94.00 168 SER A N 1
ATOM 1311 C CA . SER A 1 168 ? 8.199 3.595 12.766 1.00 94.00 168 SER A CA 1
ATOM 1312 C C . SER A 1 168 ? 7.813 4.929 12.128 1.00 94.00 168 SER A C 1
ATOM 1314 O O . SER A 1 168 ? 7.640 5.907 12.845 1.00 94.00 168 SER A O 1
ATOM 1316 N N . GLU A 1 169 ? 7.688 4.978 10.800 1.00 92.88 169 GLU A N 1
ATOM 1317 C CA . GLU A 1 169 ? 7.307 6.185 10.062 1.00 92.88 169 GLU A CA 1
ATOM 1318 C C . GLU A 1 169 ? 5.834 6.583 10.287 1.00 92.88 169 GLU A C 1
ATOM 1320 O O . GLU A 1 169 ? 5.496 7.770 10.255 1.00 92.88 169 GLU A O 1
ATOM 1325 N N . LEU A 1 170 ? 4.961 5.597 10.501 1.00 92.75 170 LEU A N 1
ATOM 1326 C CA . LEU A 1 170 ? 3.520 5.781 10.687 1.00 92.75 170 LEU A CA 1
ATOM 1327 C C . LEU A 1 170 ? 3.094 5.901 12.154 1.00 92.75 170 LEU A C 1
ATOM 1329 O O . LEU A 1 170 ? 1.992 6.382 12.426 1.00 92.75 170 LEU A O 1
ATOM 1333 N N . SER A 1 171 ? 3.941 5.468 13.088 1.00 91.44 171 SER A N 1
ATOM 1334 C CA . SER A 1 171 ? 3.642 5.452 14.519 1.00 91.44 171 SER A CA 1
ATOM 1335 C C . SER A 1 171 ? 3.183 6.827 15.013 1.00 91.44 171 SER A C 1
ATOM 1337 O O . SER A 1 171 ? 3.744 7.863 14.652 1.00 91.44 171 SER A O 1
ATOM 1339 N N . GLY A 1 172 ? 2.106 6.839 15.801 1.00 88.25 172 GLY A N 1
ATOM 1340 C CA . GLY A 1 172 ? 1.473 8.056 16.316 1.00 88.25 172 GLY A CA 1
ATOM 1341 C C . GLY A 1 172 ? 0.699 8.894 15.286 1.00 88.25 172 GLY A C 1
ATOM 1342 O O . GLY A 1 172 ? 0.022 9.842 15.689 1.00 88.25 172 GLY A O 1
ATOM 1343 N N . GLN A 1 173 ? 0.761 8.560 13.989 1.00 92.25 173 GLN A N 1
ATOM 1344 C CA . GLN A 1 173 ? 0.095 9.287 12.899 1.00 92.25 173 GLN A CA 1
ATOM 1345 C C . GLN A 1 173 ? -1.013 8.481 12.225 1.00 92.25 173 GLN A C 1
ATOM 1347 O O . GLN A 1 173 ? -2.049 9.046 11.879 1.00 92.25 173 GLN A O 1
ATOM 1352 N N . VAL A 1 174 ? -0.803 7.180 12.025 1.00 92.69 174 VAL A N 1
ATOM 1353 C CA . VAL A 1 174 ? -1.746 6.284 11.348 1.00 92.69 174 VAL A CA 1
ATOM 1354 C C . VAL A 1 174 ? -1.889 5.000 12.170 1.00 92.69 174 VAL A C 1
ATOM 1356 O O . VAL A 1 174 ? -0.872 4.395 12.517 1.00 92.69 174 VAL A O 1
ATOM 1359 N N . PRO A 1 175 ? -3.119 4.548 12.484 1.00 92.75 175 PRO A N 1
ATOM 1360 C CA . PRO A 1 175 ? -3.332 3.279 13.176 1.00 92.75 175 PRO A CA 1
ATOM 1361 C C . PRO A 1 175 ? -2.745 2.097 12.396 1.00 92.75 175 PRO A C 1
ATOM 1363 O O . PRO A 1 175 ? -2.923 1.998 11.187 1.00 92.75 175 PRO A O 1
ATOM 1366 N N . ILE A 1 176 ? -2.088 1.156 13.076 1.00 93.12 176 ILE A N 1
ATOM 1367 C CA . ILE A 1 176 ? -1.469 -0.005 12.418 1.00 93.12 176 ILE A CA 1
ATOM 1368 C C . ILE A 1 176 ? -2.351 -1.239 12.586 1.00 93.12 176 ILE A C 1
ATOM 1370 O O . ILE A 1 176 ? -2.608 -1.677 13.705 1.00 93.12 176 ILE A O 1
ATOM 1374 N N . CYS A 1 177 ? -2.796 -1.843 11.485 1.00 92.38 177 CYS A N 1
ATOM 1375 C CA . CYS A 1 177 ? -3.527 -3.112 11.516 1.00 92.38 177 CYS A CA 1
ATOM 1376 C C . CYS A 1 177 ? -2.613 -4.279 11.920 1.00 92.38 177 CYS A C 1
ATOM 1378 O O . CYS A 1 177 ? -1.478 -4.380 11.465 1.00 92.38 177 CYS A O 1
ATOM 1380 N N . ASN A 1 178 ? -3.121 -5.218 12.723 1.00 93.00 178 ASN A N 1
ATOM 1381 C CA . ASN A 1 178 ? -2.414 -6.468 13.018 1.00 93.00 178 ASN A CA 1
ATOM 1382 C C . ASN A 1 178 ? -2.320 -7.380 11.784 1.00 93.00 178 ASN A C 1
ATOM 1384 O O . ASN A 1 178 ? -1.285 -7.999 11.545 1.00 93.00 178 ASN A O 1
ATOM 1388 N N . ILE A 1 179 ? -3.423 -7.484 11.041 1.00 93.31 179 ILE A N 1
ATOM 1389 C CA . ILE A 1 179 ? -3.612 -8.351 9.885 1.00 93.31 179 ILE A CA 1
ATOM 1390 C C . ILE A 1 179 ? -4.451 -7.606 8.853 1.00 93.31 179 ILE A C 1
ATOM 1392 O O . ILE A 1 179 ? -5.464 -6.993 9.197 1.00 93.31 179 ILE A O 1
ATOM 1396 N N . PHE A 1 180 ? -4.080 -7.727 7.587 1.00 93.75 180 PHE A N 1
ATOM 1397 C CA . PHE A 1 180 ? -4.894 -7.307 6.448 1.00 93.75 180 PHE A CA 1
ATOM 1398 C C . PHE A 1 180 ? -4.616 -8.217 5.254 1.00 93.75 180 PHE A C 1
ATOM 1400 O O . PHE A 1 180 ? -3.753 -9.094 5.324 1.00 93.75 180 PHE A O 1
ATOM 1407 N N . TYR A 1 181 ? -5.370 -8.041 4.174 1.00 93.12 181 TYR A N 1
ATOM 1408 C CA . TYR A 1 181 ? -5.154 -8.797 2.949 1.00 93.12 181 TYR A CA 1
ATOM 1409 C C . TYR A 1 181 ? -4.981 -7.850 1.773 1.00 93.12 181 TYR A C 1
ATOM 1411 O O . TYR A 1 181 ? -5.622 -6.802 1.722 1.00 93.12 181 TYR A O 1
ATOM 1419 N N . SER A 1 182 ? -4.136 -8.231 0.826 1.00 92.88 182 SER A N 1
ATOM 1420 C CA . SER A 1 182 ? -3.982 -7.530 -0.444 1.00 92.88 182 SER A CA 1
ATOM 1421 C C . SER A 1 182 ? -4.236 -8.480 -1.597 1.00 92.88 182 SER A C 1
ATOM 1423 O O . SER A 1 182 ? -3.921 -9.660 -1.501 1.00 92.88 182 SER A O 1
ATOM 1425 N N . GLU A 1 183 ? -4.727 -7.966 -2.706 1.00 90.69 183 GLU A N 1
ATOM 1426 C CA . GLU A 1 183 ? -4.923 -8.728 -3.930 1.00 90.69 183 GLU A CA 1
ATOM 1427 C C . GLU A 1 183 ? -4.430 -7.894 -5.102 1.00 90.69 183 GLU A C 1
ATOM 1429 O O . GLU A 1 183 ? -4.926 -6.790 -5.316 1.00 90.69 183 GLU A O 1
ATOM 1434 N N . LEU A 1 184 ? -3.430 -8.392 -5.830 1.00 87.81 184 LEU A N 1
ATOM 1435 C CA . LEU A 1 184 ? -2.976 -7.755 -7.063 1.00 87.81 184 LEU A CA 1
ATOM 1436 C C . LEU A 1 184 ? -4.020 -8.019 -8.152 1.00 87.81 184 LEU A C 1
ATOM 1438 O O . LEU A 1 184 ? -4.150 -9.150 -8.616 1.00 87.81 184 LEU A O 1
ATOM 1442 N N . LEU A 1 185 ? -4.767 -6.982 -8.528 1.00 80.69 185 LEU A N 1
ATOM 1443 C CA . LEU A 1 185 ? -5.857 -7.077 -9.498 1.00 80.69 185 LEU A CA 1
ATOM 1444 C C . LEU A 1 185 ? -5.338 -7.022 -10.931 1.00 80.69 185 LEU A C 1
ATOM 1446 O O . LEU A 1 185 ? -5.763 -7.795 -11.785 1.00 80.69 185 LEU A O 1
ATOM 1450 N N . SER A 1 186 ? -4.435 -6.083 -11.204 1.00 76.06 186 SER A N 1
ATOM 1451 C CA . SER A 1 186 ? -3.946 -5.854 -12.555 1.00 76.06 186 SER A CA 1
ATOM 1452 C C . SER A 1 186 ? -2.563 -5.221 -12.572 1.00 76.06 186 SER A C 1
ATOM 1454 O O . SER A 1 186 ? -2.123 -4.545 -11.636 1.00 76.06 186 SER A O 1
ATOM 1456 N N . ILE A 1 187 ? -1.877 -5.449 -13.690 1.00 80.88 187 ILE A N 1
ATOM 1457 C CA . ILE A 1 187 ? -0.634 -4.779 -14.050 1.00 80.88 187 ILE A CA 1
ATOM 1458 C C . ILE A 1 187 ? -0.864 -4.131 -15.410 1.00 80.88 187 ILE A C 1
ATOM 1460 O O . ILE A 1 187 ? -1.174 -4.813 -16.386 1.00 80.88 187 ILE A O 1
ATOM 1464 N N . HIS A 1 188 ? -0.698 -2.817 -15.480 1.00 76.19 188 HIS A N 1
ATOM 1465 C CA . HIS A 1 188 ? -0.801 -2.052 -16.715 1.00 76.19 188 HIS A CA 1
ATOM 1466 C C . HIS A 1 188 ? 0.588 -1.594 -17.143 1.00 76.19 188 HIS A C 1
ATOM 1468 O O . HIS A 1 188 ? 1.362 -1.089 -16.331 1.00 76.19 188 HIS A O 1
ATOM 1474 N N . ALA A 1 189 ? 0.914 -1.761 -18.420 1.00 75.94 189 ALA A N 1
ATOM 1475 C CA . ALA A 1 189 ? 2.191 -1.344 -18.980 1.00 75.94 189 ALA A CA 1
ATOM 1476 C C . ALA A 1 189 ? 1.968 -0.278 -20.052 1.00 75.94 189 ALA A C 1
ATOM 1478 O O . ALA A 1 189 ? 1.190 -0.476 -20.983 1.00 75.94 189 ALA A O 1
ATOM 1479 N N . LEU A 1 190 ? 2.693 0.833 -19.942 1.00 70.12 190 LEU A N 1
ATOM 1480 C CA . LEU A 1 190 ? 2.795 1.817 -21.011 1.00 70.12 190 LEU A CA 1
ATOM 1481 C C . LEU A 1 190 ? 4.010 1.471 -21.868 1.00 70.12 190 LEU A C 1
ATOM 1483 O O . LEU A 1 190 ? 5.135 1.392 -21.362 1.00 70.12 190 LEU A O 1
ATOM 1487 N N . THR A 1 191 ? 3.785 1.282 -23.167 1.00 74.38 191 THR A N 1
ATOM 1488 C CA . THR A 1 191 ? 4.842 0.966 -24.130 1.00 74.38 191 THR A CA 1
ATOM 1489 C C . THR A 1 191 ? 4.999 2.085 -25.155 1.00 74.38 191 THR A C 1
ATOM 1491 O O . THR A 1 191 ? 4.024 2.688 -25.595 1.00 74.38 191 THR A O 1
ATOM 1494 N N . GLN A 1 192 ? 6.242 2.373 -25.533 1.00 74.50 192 GLN A N 1
ATOM 1495 C CA . GLN A 1 192 ? 6.586 3.286 -26.617 1.00 74.50 192 GLN A CA 1
ATOM 1496 C C . GLN A 1 192 ? 7.657 2.620 -27.475 1.00 74.50 192 GLN A C 1
ATOM 1498 O O . GLN A 1 192 ? 8.664 2.151 -26.952 1.00 74.50 192 GLN A O 1
ATOM 1503 N N . SER A 1 193 ? 7.434 2.541 -28.789 1.00 80.06 193 SER A N 1
ATOM 1504 C CA . SER A 1 193 ? 8.379 1.916 -29.729 1.00 80.06 193 SER A CA 1
ATOM 1505 C C . SER A 1 193 ? 8.803 0.496 -29.313 1.00 80.06 193 SER A C 1
ATOM 1507 O O . SER A 1 193 ? 9.977 0.147 -29.389 1.00 80.06 193 SER A O 1
ATOM 1509 N N . LYS A 1 194 ? 7.843 -0.318 -28.843 1.00 74.88 194 LYS A N 1
ATOM 1510 C CA . LYS A 1 194 ? 8.042 -1.683 -28.303 1.00 74.88 194 LYS A CA 1
ATOM 1511 C C . LYS A 1 194 ? 8.848 -1.772 -26.995 1.00 74.88 194 LYS A C 1
ATOM 1513 O O . LYS A 1 194 ? 9.079 -2.872 -26.506 1.00 74.88 194 LYS A O 1
ATOM 1518 N N . GLN A 1 195 ? 9.227 -0.649 -26.389 1.00 70.31 195 GLN A N 1
ATOM 1519 C CA . GLN A 1 195 ? 9.858 -0.607 -25.072 1.00 70.31 195 GLN A CA 1
ATOM 1520 C C . GLN A 1 195 ? 8.820 -0.264 -23.999 1.00 70.31 195 GLN A C 1
ATOM 1522 O O . GLN A 1 195 ? 8.100 0.726 -24.120 1.00 70.31 195 GLN A O 1
ATOM 1527 N N . THR A 1 196 ? 8.759 -1.043 -22.917 1.00 71.81 196 THR A N 1
ATOM 1528 C CA . THR A 1 196 ? 7.964 -0.676 -21.735 1.00 71.81 196 THR A CA 1
ATOM 1529 C C . THR A 1 196 ? 8.627 0.493 -21.020 1.00 71.81 196 THR A C 1
ATOM 1531 O O . THR A 1 196 ? 9.726 0.359 -20.482 1.00 71.81 196 THR A O 1
ATOM 1534 N N . ILE A 1 197 ? 7.952 1.639 -21.006 1.00 71.12 197 ILE A N 1
ATOM 1535 C CA . ILE A 1 197 ? 8.467 2.877 -20.413 1.00 71.12 197 ILE A CA 1
ATOM 1536 C C . ILE A 1 197 ? 7.931 3.124 -19.001 1.00 71.12 197 ILE A C 1
ATOM 1538 O O . ILE A 1 197 ? 8.573 3.842 -18.235 1.00 71.12 197 ILE A O 1
ATOM 1542 N N . ALA A 1 198 ? 6.807 2.502 -18.636 1.00 72.31 198 ALA A N 1
ATOM 1543 C CA . ALA A 1 198 ? 6.260 2.530 -17.285 1.00 72.31 198 ALA A CA 1
ATOM 1544 C C . ALA A 1 198 ? 5.378 1.309 -17.012 1.00 72.31 198 ALA A C 1
ATOM 1546 O O . ALA A 1 198 ? 4.768 0.759 -17.931 1.00 72.31 198 ALA A O 1
ATOM 1547 N N . VAL A 1 199 ? 5.287 0.921 -15.740 1.00 74.94 199 VAL A N 1
ATOM 1548 C CA . VAL A 1 199 ? 4.286 -0.029 -15.253 1.00 74.94 199 VAL A CA 1
ATOM 1549 C C . VAL A 1 199 ? 3.507 0.549 -14.079 1.00 74.94 199 VAL A C 1
ATOM 1551 O O . VAL A 1 199 ? 4.055 1.284 -13.255 1.00 74.94 199 VAL A O 1
ATOM 1554 N N . ALA A 1 200 ? 2.231 0.196 -14.010 1.00 77.00 200 ALA A N 1
ATOM 1555 C CA . ALA A 1 200 ? 1.346 0.459 -12.894 1.00 77.00 200 ALA A CA 1
ATOM 1556 C C . ALA A 1 200 ? 0.838 -0.872 -12.348 1.00 77.00 200 ALA A C 1
ATOM 1558 O O . ALA A 1 200 ? 0.389 -1.725 -13.112 1.00 77.00 200 ALA A O 1
ATOM 1559 N N . HIS A 1 201 ? 0.920 -1.043 -11.037 1.00 82.62 201 HIS A N 1
ATOM 1560 C CA . HIS A 1 201 ? 0.349 -2.191 -10.345 1.00 82.62 201 HIS A CA 1
ATOM 1561 C C . HIS A 1 201 ? -0.823 -1.706 -9.501 1.00 82.62 201 HIS A C 1
ATOM 1563 O O . HIS A 1 201 ? -0.713 -0.680 -8.824 1.00 82.62 201 HIS A O 1
ATOM 1569 N N . VAL A 1 202 ? -1.935 -2.431 -9.570 1.00 80.88 202 VAL A N 1
ATOM 1570 C CA . VAL A 1 202 ? -3.185 -2.082 -8.895 1.00 80.88 202 VAL A CA 1
ATOM 1571 C C . VAL A 1 202 ? -3.527 -3.188 -7.913 1.00 80.88 202 VAL A C 1
ATOM 1573 O O . VAL A 1 202 ? -3.770 -4.327 -8.312 1.00 80.88 202 VAL A O 1
ATOM 1576 N N . TRP A 1 203 ? -3.581 -2.846 -6.631 1.00 87.00 203 TRP A N 1
ATOM 1577 C CA . TRP A 1 203 ? -4.005 -3.753 -5.575 1.00 87.00 203 TRP A CA 1
ATOM 1578 C C . TRP A 1 203 ? -5.337 -3.323 -4.982 1.00 87.00 203 TRP A C 1
ATOM 1580 O O . TRP A 1 203 ? -5.611 -2.135 -4.810 1.00 87.00 203 TRP A O 1
ATOM 1590 N N . ARG A 1 204 ? -6.125 -4.312 -4.576 1.00 86.25 204 ARG A N 1
ATOM 1591 C CA . ARG A 1 204 ? -7.227 -4.142 -3.633 1.00 86.25 204 ARG A CA 1
ATOM 1592 C C . ARG A 1 204 ? -6.763 -4.542 -2.242 1.00 86.25 204 ARG A C 1
ATOM 1594 O O . ARG A 1 204 ? -6.119 -5.578 -2.077 1.00 86.25 204 ARG A O 1
ATOM 1601 N N . ILE A 1 205 ? -7.099 -3.733 -1.246 1.00 90.38 205 ILE A N 1
ATOM 1602 C CA . ILE A 1 205 ? -6.816 -3.993 0.162 1.00 90.38 205 ILE A CA 1
ATOM 1603 C C . ILE A 1 205 ? -8.121 -4.336 0.864 1.00 90.38 205 ILE A C 1
ATOM 1605 O O . ILE A 1 205 ? -9.093 -3.587 0.817 1.00 90.38 205 ILE A O 1
ATOM 1609 N N . HIS A 1 206 ? -8.138 -5.489 1.522 1.00 84.06 206 HIS A N 1
ATOM 1610 C CA . HIS A 1 206 ? -9.325 -6.035 2.164 1.00 84.06 206 HIS A CA 1
ATOM 1611 C C . HIS A 1 206 ? -9.156 -6.043 3.684 1.00 84.06 206 HIS A C 1
ATOM 1613 O O . HIS A 1 206 ? -8.126 -6.487 4.210 1.00 84.06 206 HIS A O 1
ATOM 1619 N N . LYS A 1 207 ? -10.216 -5.656 4.402 1.00 74.19 207 LYS A N 1
ATOM 1620 C CA . LYS A 1 207 ? -10.366 -5.953 5.832 1.00 74.19 207 LYS A CA 1
ATOM 1621 C C . LYS A 1 207 ? -11.171 -7.246 6.007 1.00 74.19 207 LYS A C 1
ATOM 1623 O O . LYS A 1 207 ? -12.193 -7.437 5.360 1.00 74.19 207 LYS A O 1
ATOM 1628 N N . ARG A 1 208 ? -10.752 -8.124 6.924 1.00 75.88 208 ARG A N 1
ATOM 1629 C CA . ARG A 1 208 ? -11.534 -9.300 7.364 1.00 75.88 208 ARG A CA 1
ATOM 1630 C C . ARG A 1 208 ? -11.944 -9.145 8.834 1.00 75.88 208 ARG A C 1
ATOM 1632 O O . ARG A 1 208 ? -11.370 -8.328 9.550 1.00 75.88 208 ARG A O 1
ATOM 1639 N N . GLN A 1 209 ? -12.907 -9.946 9.303 1.00 70.88 209 GLN A N 1
ATOM 1640 C CA . GLN A 1 209 ? -13.515 -9.837 10.646 1.00 70.88 209 GLN A CA 1
ATOM 1641 C C . GLN A 1 209 ? -12.516 -9.791 11.826 1.00 70.88 209 GLN A C 1
ATOM 1643 O O . GLN A 1 209 ? -12.811 -9.172 12.841 1.00 70.88 209 GLN A O 1
ATOM 1648 N N . ASN A 1 210 ? -11.314 -10.366 11.690 1.00 74.81 210 ASN A N 1
ATOM 1649 C CA . ASN A 1 210 ? -10.306 -10.414 12.762 1.00 74.81 210 ASN A CA 1
ATOM 1650 C C . ASN A 1 210 ? -9.213 -9.328 12.676 1.00 74.81 210 ASN A C 1
ATOM 1652 O O . ASN A 1 210 ? -8.273 -9.335 13.476 1.00 74.81 210 ASN A O 1
ATOM 1656 N N . SER A 1 211 ? -9.317 -8.400 11.721 1.00 82.00 211 SER A N 1
ATOM 1657 C CA . SER A 1 211 ? -8.411 -7.254 11.607 1.00 82.00 211 SER A CA 1
ATOM 1658 C C . SER A 1 211 ? -8.708 -6.231 12.708 1.00 82.00 211 SER A C 1
ATOM 1660 O O . SER A 1 211 ? -9.805 -5.673 12.774 1.00 82.00 211 SER A O 1
ATOM 1662 N N . LYS A 1 212 ? -7.715 -5.973 13.561 1.00 89.88 212 LYS A N 1
ATOM 1663 C CA . LYS A 1 212 ? -7.755 -5.009 14.667 1.00 89.88 212 LYS A CA 1
ATOM 1664 C C . LYS A 1 212 ? -6.567 -4.058 14.568 1.00 89.88 212 LYS A C 1
ATOM 1666 O O . LYS A 1 212 ? -5.481 -4.468 14.154 1.00 89.88 212 LYS A O 1
ATOM 1671 N N . PHE A 1 213 ? -6.752 -2.820 15.008 1.00 93.12 213 PHE A N 1
ATOM 1672 C CA . PHE A 1 213 ? -5.627 -1.915 15.209 1.00 93.12 213 PHE A CA 1
ATOM 1673 C C . PHE A 1 213 ? -4.798 -2.365 16.412 1.00 93.12 213 PHE A C 1
ATOM 1675 O O . PHE A 1 213 ? -5.327 -2.819 17.431 1.00 93.12 213 PHE A O 1
ATOM 1682 N N . LEU A 1 214 ? -3.482 -2.304 16.257 1.00 92.25 214 LEU A N 1
ATOM 1683 C CA . LEU A 1 214 ? -2.525 -2.536 17.321 1.00 92.25 214 LEU A CA 1
ATOM 1684 C C . LEU A 1 214 ? -2.581 -1.376 18.313 1.00 92.25 214 LEU A C 1
ATOM 1686 O O . LEU A 1 214 ? -2.769 -0.229 17.920 1.00 92.25 214 LEU A O 1
ATOM 1690 N N . LYS A 1 215 ? -2.409 -1.700 19.594 1.00 92.81 215 LYS A N 1
ATOM 1691 C CA . LYS A 1 215 ? -2.192 -0.704 20.643 1.00 92.81 215 LYS A CA 1
ATOM 1692 C C . LYS A 1 215 ? -0.776 -0.141 20.537 1.00 92.81 215 LYS A C 1
ATOM 1694 O O . LYS A 1 215 ? 0.122 -0.860 20.090 1.00 92.81 215 LYS A O 1
ATOM 1699 N N . ASP A 1 216 ? -0.585 1.088 21.001 1.00 89.38 216 ASP A N 1
ATOM 1700 C CA . ASP A 1 216 ? 0.691 1.806 20.912 1.00 89.38 216 ASP A CA 1
ATOM 1701 C C . ASP A 1 216 ? 1.848 1.027 21.560 1.00 89.38 216 ASP A C 1
ATOM 1703 O O . ASP A 1 216 ? 2.887 0.849 20.932 1.00 89.38 216 ASP A O 1
ATOM 1707 N N . ASP A 1 217 ? 1.630 0.409 22.727 1.00 91.38 217 ASP A N 1
ATOM 1708 C CA . ASP A 1 217 ? 2.637 -0.417 23.418 1.00 91.38 217 ASP A CA 1
ATOM 1709 C C . ASP A 1 217 ? 3.096 -1.633 22.590 1.00 91.38 217 ASP A C 1
ATOM 1711 O O . ASP A 1 217 ? 4.229 -2.108 22.695 1.00 91.38 217 ASP A O 1
ATOM 1715 N N . VAL A 1 218 ? 2.206 -2.168 21.750 1.00 91.00 218 VAL A N 1
ATOM 1716 C CA . VAL A 1 218 ? 2.529 -3.262 20.830 1.00 91.00 218 VAL A CA 1
ATOM 1717 C C . VAL A 1 218 ? 3.272 -2.728 19.610 1.00 91.00 218 VAL A C 1
ATOM 1719 O O . VAL A 1 218 ? 4.175 -3.402 19.120 1.00 91.00 218 VAL A O 1
ATOM 1722 N N . VAL A 1 219 ? 2.901 -1.545 19.114 1.00 91.19 219 VAL A N 1
ATOM 1723 C CA . VAL A 1 219 ? 3.578 -0.876 17.995 1.00 91.19 219 VAL A CA 1
ATOM 1724 C C . VAL A 1 219 ? 5.026 -0.555 18.366 1.00 91.19 219 VAL A C 1
ATOM 1726 O O . VAL A 1 219 ? 5.926 -0.895 17.600 1.00 91.19 219 VAL A O 1
ATOM 1729 N N . GLU A 1 220 ? 5.268 -0.007 19.556 1.00 89.44 220 GLU A N 1
ATOM 1730 C CA . GLU A 1 220 ? 6.609 0.295 20.077 1.00 89.44 220 GLU A CA 1
ATOM 1731 C C . GLU A 1 220 ? 7.505 -0.953 20.089 1.00 89.44 220 GLU A C 1
ATOM 1733 O O . GLU A 1 220 ? 8.571 -0.968 19.467 1.00 89.44 220 GLU A O 1
ATOM 1738 N N . LYS A 1 221 ? 7.012 -2.061 20.658 1.00 89.94 221 LYS A N 1
ATOM 1739 C CA . LYS A 1 221 ? 7.724 -3.353 20.699 1.00 89.94 221 LYS A CA 1
ATOM 1740 C C . LYS A 1 221 ? 8.046 -3.937 19.320 1.00 89.94 221 LYS A C 1
ATOM 1742 O O . LYS A 1 221 ? 8.951 -4.761 19.202 1.00 89.94 221 LYS A O 1
ATOM 1747 N N . LEU A 1 222 ? 7.293 -3.583 18.274 1.00 87.94 222 LEU A N 1
ATOM 1748 C CA . LEU A 1 222 ? 7.581 -4.035 16.906 1.00 87.94 222 LEU A CA 1
ATOM 1749 C C . LEU A 1 222 ? 8.735 -3.254 16.269 1.00 87.94 222 LEU A C 1
ATOM 1751 O O . LEU A 1 222 ? 9.401 -3.786 15.379 1.00 87.94 222 LEU A O 1
ATOM 1755 N N . VAL A 1 223 ? 8.973 -2.018 16.708 1.00 87.44 223 VAL A N 1
ATOM 1756 C CA . VAL A 1 223 ? 10.043 -1.156 16.190 1.00 87.44 223 VAL A CA 1
ATOM 1757 C C . VAL A 1 223 ? 11.349 -1.358 16.965 1.00 87.44 223 VAL A C 1
ATOM 1759 O O . VAL A 1 223 ? 12.430 -1.229 16.383 1.00 87.44 223 VAL A O 1
ATOM 1762 N N . GLU A 1 224 ? 11.272 -1.750 18.239 1.00 82.19 224 GLU A N 1
ATOM 1763 C CA . GLU A 1 224 ? 12.438 -2.083 19.058 1.00 82.19 224 GLU A CA 1
ATOM 1764 C C . GLU A 1 224 ? 13.314 -3.161 18.394 1.00 82.19 224 GLU A C 1
ATOM 1766 O O . GLU A 1 224 ? 12.893 -4.281 18.082 1.00 82.19 224 GLU A O 1
ATOM 1771 N N . ARG A 1 225 ? 14.592 -2.834 18.169 1.00 60.41 225 ARG A N 1
ATOM 1772 C CA . ARG A 1 225 ? 15.592 -3.850 17.829 1.00 60.41 225 ARG A CA 1
ATOM 1773 C C . ARG A 1 225 ? 15.858 -4.650 19.097 1.00 60.41 225 ARG A C 1
ATOM 1775 O O . ARG A 1 225 ? 16.351 -4.080 20.066 1.00 60.41 225 ARG A O 1
ATOM 1782 N N . LYS A 1 226 ? 15.592 -5.962 19.077 1.00 54.78 226 LYS A N 1
ATOM 1783 C CA . LYS A 1 226 ? 16.239 -6.863 20.038 1.00 54.78 226 LYS A CA 1
ATOM 1784 C C . LYS A 1 226 ? 17.748 -6.645 19.894 1.00 54.78 226 LYS A C 1
ATOM 1786 O O . LYS A 1 226 ? 18.277 -6.876 18.805 1.00 54.78 226 LYS A O 1
ATOM 1791 N N . LYS A 1 227 ? 18.350 -6.062 20.932 1.00 41.91 227 LYS A N 1
ATOM 1792 C CA . LYS A 1 227 ? 19.800 -5.938 21.079 1.00 41.91 227 LYS A CA 1
ATOM 1793 C C . LYS A 1 227 ? 20.416 -7.324 21.193 1.00 41.91 227 LYS A C 1
ATOM 1795 O O . LYS A 1 227 ? 19.735 -8.205 21.767 1.00 41.91 227 LYS A O 1
#

Solvent-accessible surface area (backbone atoms only — not comparable to full-atom values): 12651 Å² total; per-residue (Å²): 135,86,85,78,81,82,78,86,66,92,71,79,80,68,93,65,69,68,69,59,58,50,54,52,54,49,53,52,51,52,52,51,57,49,50,60,55,39,75,78,35,99,39,63,46,82,40,65,58,41,64,56,91,88,44,50,94,54,57,41,47,34,37,33,24,42,70,50,95,89,64,70,45,46,42,35,35,37,42,73,45,82,52,68,54,81,59,66,89,47,26,69,59,50,43,21,51,53,41,34,52,52,45,50,37,47,46,44,16,80,68,29,79,42,20,34,40,34,46,36,28,32,16,68,65,40,44,46,59,37,49,66,48,87,58,63,43,26,70,60,32,49,50,72,70,37,76,51,83,34,82,43,49,52,71,81,41,44,77,16,57,31,50,25,53,20,50,60,74,30,57,97,27,47,61,45,46,42,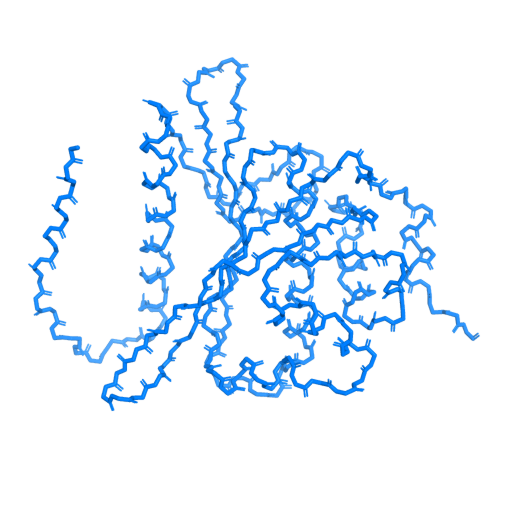39,38,34,42,25,50,76,50,77,49,73,46,66,54,96,91,39,73,66,28,31,33,42,35,31,42,35,45,66,56,96,85,46,43,67,54,53,67,78,59,53,52,63,43,53,54,73,85,124

Mean predicted aligned error: 10.17 Å

pLDDT: mean 74.12, std 18.96, range [19.89, 95.19]

Secondary structure (DSSP, 8-state):
-----------------HHHHHHHHHHHHHHHHHHHHHHHSSSEEEEEEE--TT-SS--EEEEEEE--TT-PEEEEEEEEEE--TT-GGGHHHHHHHHHHHHHHHHHHGGGSSEEEEEEEEE-HHHHHHHH---STTHHHHHHHH-BEEEEEETTTTTT-HHHHHHHHHHTTTSPPBSEEEEEEEEEEEEEETTEEEEEEEEEEEE--TT--BPPHHHHHHHHS---

Foldseek 3Di:
DDDDPPPDDPPPPDDDDPVVVVVVVLVVVLVVVQVVVCVVAVAWDKDAQCQDDPFAPHGFGIWIWHDDDPDTQTAEGEHEAEDDAPPLVCLPVVLLVVLLQLQQLLLCQVRYNWGKYKYKFYFPVSLCSNLVDPDLCVVVSCLVPDAAKGKDQLLVSLSRPSSLSSLVVRQPGTFGKRMWIKHFPDKDFDDDPNGGRMIMIMMIIHDDPPIDTDDNVSSVVSNDDPD

Radius of gyration: 18.51 Å; Cα contacts (8 Å, |Δi|>4): 390; chains: 1; bounding box: 46×32×56 Å